Protein AF-0000000065873995 (afdb_homodimer)

Radius of gyration: 21.14 Å; Cα contacts (8 Å, |Δi|>4): 278; chains: 2; bounding box: 27×71×37 Å

Nearest PDB structures (foldseek):
  1pug-assembly2_C  TM=9.282E-01  e=1.608E-06  Escherichia coli
  1j8b-assembly1_A-2  TM=8.247E-01  e=1.098E-06  Haemophilus influenzae Rd KW20
  1pug-assembly1_A  TM=8.170E-01  e=1.015E-05  Escherichia coli
  1ybx-assembly1_A  TM=8.144E-01  e=1.687E-05  Acetivibrio thermocellus
  5yrx-assembly1_A-2  TM=8.989E-01  e=1.440E-03  Mycobacterium tuberculosis H37Rv

Organism: Borrelia duttonii (strain Ly) (NCBI:txid412419)

Foldseek 3Di:
DDCDPVNVVVVVVLVVVLVVVLVVQQQPAWDWFFFDVRQWIWIAGLVLDTPDIDHHPVCVVPDDPVRVVVGNVRRSVRRVVVSVVSSCVVCVVSPPPPD/DDPDPVNVVVVVVLVVVLVVVLVVQQQPAWDWFFFDVRQWIWIAGLVLDTPDIDHHPVCVVPDDPVRVVVGNVRRSVRRVVVSVVSSCVSCVVSPPPPD

InterPro domains:
  IPR004401 Nucleoid-associated protein YbaB/EbfC [MF_00274] (3-93)
  IPR004401 Nucleoid-associated protein YbaB/EbfC [PF02575] (10-91)
  IPR004401 Nucleoid-associated protein YbaB/EbfC [PIRSF004555] (4-91)
  IPR004401 Nucleoid-associated protein YbaB/EbfC [TIGR00103] (4-97)
  IPR036894 Nucleoid-associated protein YbaB-like domain superfamily [G3DSA:3.30.1310.10] (3-96)
  IPR036894 Nucleoid-associated protein YbaB-like domain superfamily [SSF82607] (7-93)

Sequence (198 aa):
MAVNPLDFLKNMSNFKDNIDNIKKEISQIVVCGRAGSDVVVVEMNGEFVVKKILIKEDFFNDLDNEALEHMIKSAFNDAVFKVKEEIKSKTMGSIPFGIMAVNPLDFLKNMSNFKDNIDNIKKEISQIVVCGRAGSDVVVVEMNGEFVVKKILIKEDFFNDLDNEALEHMIKSAFNDAVFKVKEEIKSKTMGSIPFGI

Structure (mmCIF, N/CA/C/O backbone):
data_AF-0000000065873995-model_v1
#
loop_
_entity.id
_entity.type
_entity.pdbx_description
1 polymer 'Nucleoid-associated protein EbfC'
#
loop_
_atom_site.group_PDB
_atom_site.id
_atom_site.type_symbol
_atom_site.label_atom_id
_atom_site.label_alt_id
_atom_site.label_comp_id
_atom_site.label_asym_id
_atom_site.label_entity_id
_atom_site.label_seq_id
_atom_site.pdbx_PDB_ins_code
_atom_site.Cartn_x
_atom_site.Cartn_y
_atom_site.Cartn_z
_atom_site.occupancy
_atom_site.B_iso_or_equiv
_atom_site.auth_seq_id
_atom_site.auth_comp_id
_atom_site.auth_asym_id
_atom_site.auth_atom_id
_atom_site.pdbx_PDB_model_num
ATOM 1 N N . MET A 1 1 ? 0.888 40.719 8.625 1 43 1 MET A N 1
ATOM 2 C CA . MET A 1 1 ? -0.551 40.75 8.375 1 43 1 MET A CA 1
ATOM 3 C C . MET A 1 1 ? -1.288 39.812 9.352 1 43 1 MET A C 1
ATOM 5 O O . MET A 1 1 ? -0.878 38.688 9.57 1 43 1 MET A O 1
ATOM 9 N N . ALA A 1 2 ? -1.948 40.281 10.18 1 55.88 2 ALA A N 1
ATOM 10 C CA . ALA A 1 2 ? -2.572 39.562 11.289 1 55.88 2 ALA A CA 1
ATOM 11 C C . ALA A 1 2 ? -3.594 38.531 10.781 1 55.88 2 ALA A C 1
ATOM 13 O O . ALA A 1 2 ? -4.469 38.875 9.984 1 55.88 2 ALA A O 1
ATOM 14 N N . VAL A 1 3 ? -3.27 37.312 10.641 1 59.34 3 VAL A N 1
ATOM 15 C CA . VAL A 1 3 ? -4.289 36.344 10.234 1 59.34 3 VAL A CA 1
ATOM 16 C C . VAL A 1 3 ? -5.508 36.469 11.148 1 59.34 3 VAL A C 1
ATOM 18 O O . VAL A 1 3 ? -5.379 36.438 12.375 1 59.34 3 VAL A O 1
ATOM 21 N N . ASN A 1 4 ? -6.582 37 10.68 1 69.56 4 ASN A N 1
ATOM 22 C CA . ASN A 1 4 ? -7.891 37.094 11.32 1 69.56 4 ASN A CA 1
ATOM 23 C C . ASN A 1 4 ? -8.352 35.719 11.812 1 69.56 4 ASN A C 1
ATOM 25 O O . ASN A 1 4 ? -8.305 34.719 11.07 1 69.56 4 ASN A O 1
ATOM 29 N N . PRO A 1 5 ? -8.562 35.594 13.086 1 70.5 5 PRO A N 1
ATOM 30 C CA . PRO A 1 5 ? -8.992 34.312 13.656 1 70.5 5 PRO A CA 1
ATOM 31 C C . PRO A 1 5 ? -10.133 33.656 12.875 1 70.5 5 PRO A C 1
ATOM 33 O O . PRO A 1 5 ? -10.18 32.438 12.727 1 70.5 5 PRO A O 1
ATOM 36 N N . LEU A 1 6 ? -11.008 34.5 12.398 1 75.19 6 LEU A N 1
ATOM 37 C CA . LEU A 1 6 ? -12.141 34 11.633 1 75.19 6 LEU A CA 1
ATOM 38 C C . LEU A 1 6 ? -11.672 33.344 10.344 1 75.19 6 LEU A C 1
ATOM 40 O O . LEU A 1 6 ? -12.219 32.312 9.938 1 75.19 6 LEU A O 1
ATOM 44 N N . ASP A 1 7 ? -10.641 33.938 9.68 1 75.25 7 ASP A N 1
ATOM 45 C CA . ASP A 1 7 ? -10.062 33.344 8.461 1 75.25 7 ASP A CA 1
ATOM 46 C C . ASP A 1 7 ? -9.344 32.031 8.758 1 75.25 7 ASP A C 1
ATOM 48 O O . ASP A 1 7 ? -9.422 31.094 7.961 1 75.25 7 ASP A O 1
ATOM 52 N N . PHE A 1 8 ? -8.766 31.953 9.906 1 70.75 8 PHE A N 1
ATOM 53 C CA . PHE A 1 8 ? -8.062 30.75 10.336 1 70.75 8 PHE A CA 1
ATOM 54 C C . PHE A 1 8 ? -9.039 29.594 10.531 1 70.75 8 PHE A C 1
ATOM 56 O O . PHE A 1 8 ? -8.812 28.484 10.031 1 70.75 8 PHE A O 1
ATOM 63 N N . LEU A 1 9 ? -10.133 29.938 11.219 1 79.31 9 LEU A N 1
ATOM 64 C CA . LEU A 1 9 ? -11.148 28.922 11.469 1 79.31 9 LEU A CA 1
ATOM 65 C C . LEU A 1 9 ? -11.727 28.391 10.164 1 79.31 9 LEU A C 1
ATOM 67 O O . LEU A 1 9 ? -11.93 27.188 10.008 1 79.31 9 LEU A O 1
ATOM 71 N N . LYS A 1 10 ? -11.977 29.312 9.266 1 80.62 10 LYS A N 1
ATOM 72 C CA . LYS A 1 10 ? -12.516 28.953 7.957 1 80.62 10 LYS A CA 1
ATOM 73 C C . LYS A 1 10 ? -11.539 28.062 7.191 1 80.62 10 LYS A C 1
ATOM 75 O O . LYS A 1 10 ? -11.953 27.078 6.562 1 80.62 10 LYS A O 1
ATOM 80 N N . ASN A 1 11 ? -10.328 28.359 7.23 1 79.62 11 ASN A N 1
ATOM 81 C CA . ASN A 1 11 ? -9.297 27.562 6.566 1 79.62 11 ASN A CA 1
ATOM 82 C C . ASN A 1 11 ? -9.172 26.188 7.188 1 79.62 11 ASN A C 1
ATOM 84 O O . ASN A 1 11 ? -9.023 25.188 6.473 1 79.62 11 ASN A O 1
ATOM 88 N N . MET A 1 12 ? -9.352 26.125 8.477 1 77.56 12 MET A N 1
ATOM 89 C CA . MET A 1 12 ? -9.266 24.844 9.172 1 77.56 12 MET A CA 1
ATOM 90 C C . MET A 1 12 ? -10.43 23.938 8.781 1 77.56 12 MET A C 1
ATOM 92 O O . MET A 1 12 ? -10.234 22.75 8.555 1 77.56 12 MET A O 1
ATOM 96 N N . SER A 1 13 ? -11.602 24.578 8.719 1 84.5 13 SER A N 1
ATOM 97 C CA . SER A 1 13 ? -12.781 23.844 8.289 1 84.5 13 SER A CA 1
ATOM 98 C C . SER A 1 13 ? -12.609 23.312 6.871 1 84.5 13 SER A C 1
ATOM 100 O O . SER A 1 13 ? -12.922 22.141 6.605 1 84.5 13 SER A O 1
ATOM 102 N N . ASN A 1 14 ? -12.086 24.125 6.016 1 82.25 14 ASN A N 1
ATOM 103 C CA . ASN A 1 14 ? -11.852 23.734 4.629 1 82.25 14 ASN A CA 1
ATOM 104 C C . ASN A 1 14 ? -10.812 22.625 4.531 1 82.25 14 ASN A C 1
ATOM 106 O O . ASN A 1 14 ? -10.945 21.719 3.707 1 82.25 14 ASN A O 1
ATOM 110 N N . PHE A 1 15 ? -9.945 22.734 5.387 1 76.88 15 PHE A N 1
ATOM 111 C CA . PHE A 1 15 ? -8.891 21.734 5.418 1 76.88 15 PHE A CA 1
ATOM 112 C C . PHE A 1 15 ? -9.453 20.375 5.801 1 76.88 15 PHE A C 1
ATOM 114 O O . PHE A 1 15 ? -9.219 19.375 5.109 1 76.88 15 PHE A O 1
ATOM 121 N N . LYS A 1 16 ? -10.203 20.344 6.809 1 87.5 16 LYS A N 1
ATOM 122 C CA . LYS A 1 16 ? -10.82 19.094 7.246 1 87.5 16 LYS A CA 1
ATOM 123 C C . LYS A 1 16 ? -11.727 18.516 6.16 1 87.5 16 LYS A C 1
ATOM 125 O O . LYS A 1 16 ? -11.734 17.312 5.926 1 87.5 16 LYS A O 1
ATOM 130 N N . ASP A 1 17 ? -12.523 19.312 5.562 1 84.62 17 ASP A N 1
ATOM 131 C CA . ASP A 1 17 ? -13.43 18.906 4.496 1 84.62 17 ASP A CA 1
ATOM 132 C C . ASP A 1 17 ? -12.656 18.328 3.311 1 84.62 17 ASP A C 1
ATOM 134 O O . ASP A 1 17 ? -13.078 17.328 2.713 1 84.62 17 ASP A O 1
ATOM 138 N N . ASN A 1 18 ? -11.539 18.922 3.006 1 83.31 18 ASN A N 1
ATOM 139 C CA . ASN A 1 18 ? -10.688 18.453 1.913 1 83.31 18 ASN A CA 1
ATOM 140 C C . ASN A 1 18 ? -10.109 17.078 2.207 1 83.31 18 ASN A C 1
ATOM 142 O O . ASN A 1 18 ? -10.102 16.203 1.337 1 83.31 18 ASN A O 1
ATOM 146 N N . ILE A 1 19 ? -9.758 16.906 3.391 1 81.94 19 ILE A N 1
ATOM 147 C CA . ILE A 1 19 ? -9.195 15.625 3.795 1 81.94 19 ILE A CA 1
ATOM 148 C C . ILE A 1 19 ? -10.266 14.539 3.711 1 81.94 19 ILE A C 1
ATOM 150 O O . ILE A 1 19 ? -10.008 13.445 3.211 1 81.94 19 ILE A O 1
ATOM 154 N N . ASP A 1 20 ? -11.438 14.844 4.215 1 87.25 20 ASP A N 1
ATOM 155 C CA . ASP A 1 20 ? -12.547 13.891 4.168 1 87.25 20 ASP A CA 1
ATOM 156 C C . ASP A 1 20 ? -12.883 13.508 2.73 1 87.25 20 ASP A C 1
ATOM 158 O O . ASP A 1 20 ? -13.156 12.336 2.441 1 87.25 20 ASP A O 1
ATOM 162 N N . ASN A 1 21 ? -12.836 14.477 1.862 1 87.44 21 ASN A N 1
ATOM 163 C CA . ASN A 1 21 ? -13.102 14.227 0.449 1 87.44 21 ASN A CA 1
ATOM 164 C C . ASN A 1 21 ? -12.023 13.336 -0.169 1 87.44 21 ASN A C 1
ATOM 166 O O . ASN A 1 21 ? -12.336 12.438 -0.95 1 87.44 21 ASN A O 1
ATOM 170 N N . ILE A 1 22 ? -10.844 13.57 0.188 1 86.12 22 ILE A N 1
ATOM 171 C CA . ILE A 1 22 ? -9.719 12.766 -0.294 1 86.12 22 ILE A CA 1
ATOM 172 C C . ILE A 1 22 ? -9.898 11.32 0.151 1 86.12 22 ILE A C 1
ATOM 174 O O . ILE A 1 22 ? -9.734 10.391 -0.649 1 86.12 22 ILE A O 1
ATOM 178 N N . LYS A 1 23 ? -10.266 11.164 1.346 1 90.06 23 LYS A N 1
ATOM 179 C CA . LYS A 1 23 ? -10.5 9.828 1.876 1 90.06 23 LYS A CA 1
ATOM 180 C C . LYS A 1 23 ? -11.602 9.109 1.098 1 90.06 23 LYS A C 1
ATOM 182 O O . LYS A 1 23 ? -11.477 7.922 0.788 1 90.06 23 LYS A O 1
ATOM 187 N N . LYS A 1 24 ? -12.641 9.828 0.882 1 89.88 24 LYS A N 1
ATOM 188 C CA . LYS A 1 24 ? -13.758 9.281 0.12 1 89.88 24 LYS A CA 1
ATOM 189 C C . LYS A 1 24 ? -13.32 8.867 -1.281 1 89.88 24 LYS A C 1
ATOM 191 O O . LYS A 1 24 ? -13.68 7.789 -1.757 1 89.88 24 LYS A O 1
ATOM 196 N N . GLU A 1 25 ? -12.5 9.711 -1.913 1 90.69 25 GLU A N 1
ATOM 197 C CA . GLU A 1 25 ? -12.008 9.414 -3.256 1 90.69 25 GLU A CA 1
ATOM 198 C C . GLU A 1 25 ? -11.102 8.188 -3.256 1 90.69 25 GLU A C 1
ATOM 200 O O . GLU A 1 25 ? -11.211 7.328 -4.133 1 90.69 25 GLU A O 1
ATOM 205 N N . ILE A 1 26 ? -10.289 8.125 -2.293 1 92.56 26 ILE A N 1
ATOM 206 C CA . ILE A 1 26 ? -9.352 7.02 -2.17 1 92.56 26 ILE A CA 1
ATOM 207 C C . ILE A 1 26 ? -10.117 5.711 -1.979 1 92.56 26 ILE A C 1
ATOM 209 O O . ILE A 1 26 ? -9.75 4.68 -2.553 1 92.56 26 ILE A O 1
ATOM 213 N N . SER A 1 27 ? -11.18 5.781 -1.182 1 92.06 27 SER A N 1
ATOM 214 C CA . SER A 1 27 ? -11.953 4.582 -0.873 1 92.06 27 SER A CA 1
ATOM 215 C C . SER A 1 27 ? -12.625 4.02 -2.123 1 92.06 27 SER A C 1
ATOM 217 O O . SER A 1 27 ? -13.031 2.857 -2.145 1 92.06 27 SER A O 1
ATOM 219 N N . GLN A 1 28 ? -12.695 4.797 -3.207 1 93.69 28 GLN A N 1
ATOM 220 C CA . GLN A 1 28 ? -13.375 4.387 -4.426 1 93.69 28 GLN A CA 1
ATOM 221 C C . GLN A 1 28 ? -12.406 3.758 -5.418 1 93.69 28 GLN A C 1
ATOM 223 O O . GLN A 1 28 ? -12.82 3.223 -6.449 1 93.69 28 GLN A O 1
ATOM 228 N N . ILE A 1 29 ? -11.211 3.836 -5.121 1 96 29 ILE A N 1
ATOM 229 C CA . ILE A 1 29 ? -10.195 3.346 -6.039 1 96 29 ILE A CA 1
ATOM 230 C C . ILE A 1 29 ? -10.148 1.819 -5.996 1 96 29 ILE A C 1
ATOM 232 O O . ILE A 1 29 ? -10.148 1.225 -4.914 1 96 29 ILE A O 1
ATOM 236 N N . VAL A 1 30 ? -10.242 1.203 -7.121 1 97.88 30 VAL A N 1
ATOM 237 C CA . VAL A 1 30 ? -9.953 -0.211 -7.336 1 97.88 30 VAL A CA 1
ATOM 238 C C . VAL A 1 30 ? -9.117 -0.382 -8.602 1 97.88 30 VAL A C 1
ATOM 240 O O . VAL A 1 30 ? -9.461 0.158 -9.656 1 97.88 30 VAL A O 1
ATOM 243 N N . VAL A 1 31 ? -8.031 -1.064 -8.508 1 98.25 31 VAL A N 1
ATOM 244 C CA . VAL A 1 31 ? -7.164 -1.256 -9.664 1 98.25 31 VAL A CA 1
ATOM 245 C C . VAL A 1 31 ? -6.859 -2.742 -9.844 1 98.25 31 VAL A C 1
ATOM 247 O O . VAL A 1 31 ? -7.133 -3.549 -8.953 1 98.25 31 VAL A O 1
ATOM 250 N N . CYS A 1 32 ? -6.34 -3.027 -11.031 1 98.56 32 CYS A N 1
ATOM 251 C CA . CYS A 1 32 ? -5.898 -4.387 -11.336 1 98.56 32 CYS A CA 1
ATOM 252 C C . CYS A 1 32 ? -4.438 -4.402 -11.758 1 98.56 32 CYS A C 1
ATOM 254 O O . CYS A 1 32 ? -4.059 -3.73 -12.719 1 98.56 32 CYS A O 1
ATOM 256 N N . GLY A 1 33 ? -3.641 -5.059 -10.969 1 98.5 33 GLY A N 1
ATOM 257 C CA . GLY A 1 33 ? -2.27 -5.344 -11.352 1 98.5 33 GLY A CA 1
ATOM 258 C C . GLY A 1 33 ? -2.115 -6.676 -12.07 1 98.5 33 GLY A C 1
ATOM 259 O O . GLY A 1 33 ? -2.873 -7.613 -11.812 1 98.5 33 GLY A O 1
ATOM 260 N N . ARG A 1 34 ? -1.105 -6.684 -12.922 1 97.81 34 ARG A N 1
ATOM 261 C CA . ARG A 1 34 ? -0.972 -7.879 -13.75 1 97.81 34 ARG A CA 1
ATOM 262 C C . ARG A 1 34 ? 0.496 -8.219 -13.984 1 97.81 34 ARG A C 1
ATOM 264 O O . ARG A 1 34 ? 1.356 -7.34 -13.961 1 97.81 34 ARG A O 1
ATOM 271 N N . ALA A 1 35 ? 0.77 -9.508 -14.18 1 95.81 35 ALA A N 1
ATOM 272 C CA . ALA A 1 35 ? 2.088 -9.992 -14.578 1 95.81 35 ALA A CA 1
ATOM 273 C C . ALA A 1 35 ? 1.974 -11.281 -15.391 1 95.81 35 ALA A C 1
ATOM 275 O O . ALA A 1 35 ? 0.954 -11.969 -15.328 1 95.81 35 ALA A O 1
ATOM 276 N N . GLY A 1 36 ? 3.008 -11.57 -16.234 1 92.31 36 GLY A N 1
ATOM 277 C CA . GLY A 1 36 ? 3.055 -12.805 -17 1 92.31 36 GLY A CA 1
ATOM 278 C C . GLY A 1 36 ? 1.969 -12.891 -18.062 1 92.31 36 GLY A C 1
ATOM 279 O O . GLY A 1 36 ? 1.35 -13.945 -18.234 1 92.31 36 GLY A O 1
ATOM 280 N N . SER A 1 37 ? 1.71 -11.883 -18.656 1 90.56 37 SER A N 1
ATOM 281 C CA . SER A 1 37 ? 0.642 -11.859 -19.656 1 90.56 37 SER A CA 1
ATOM 282 C C . SER A 1 37 ? -0.681 -12.328 -19.047 1 90.56 37 SER A C 1
ATOM 284 O O . SER A 1 37 ? -1.338 -13.219 -19.594 1 90.56 37 SER A O 1
ATOM 286 N N . ASP A 1 38 ? -1.04 -11.938 -17.734 1 92.06 38 ASP A N 1
ATOM 287 C CA . ASP A 1 38 ? -2.287 -12.102 -17 1 92.06 38 ASP A CA 1
ATOM 288 C C . ASP A 1 38 ? -2.344 -13.461 -16.312 1 92.06 38 ASP A C 1
ATOM 290 O O . ASP A 1 38 ? -3.424 -13.938 -15.945 1 92.06 38 ASP A O 1
ATOM 294 N N . VAL A 1 39 ? -1.167 -14.016 -16.266 1 91.25 39 VAL A N 1
ATOM 295 C CA . VAL A 1 39 ? -1.086 -15.242 -15.477 1 91.25 39 VAL A CA 1
ATOM 296 C C . VAL A 1 39 ? -1.458 -14.945 -14.031 1 91.25 39 VAL A C 1
ATOM 298 O O . VAL A 1 39 ? -2.197 -15.703 -13.398 1 91.25 39 VAL A O 1
ATOM 301 N N . VAL A 1 40 ? -0.951 -13.859 -13.562 1 95 40 VAL A N 1
ATOM 302 C CA . VAL A 1 40 ? -1.292 -13.391 -12.219 1 95 40 VAL A CA 1
ATOM 303 C C . VAL A 1 40 ? -2.035 -12.062 -12.305 1 95 40 VAL A C 1
ATOM 305 O O . VAL A 1 40 ? -1.57 -11.125 -12.961 1 95 40 VAL A O 1
ATOM 308 N N . VAL A 1 41 ? -3.178 -11.992 -11.68 1 97.31 41 VAL A N 1
ATOM 309 C CA . VAL A 1 41 ? -3.975 -10.773 -11.633 1 97.31 41 VAL A CA 1
ATOM 310 C C . VAL A 1 41 ? -4.34 -10.453 -10.188 1 97.31 41 VAL A C 1
ATOM 312 O O . VAL A 1 41 ? -4.828 -11.312 -9.453 1 97.31 41 VAL A O 1
ATOM 315 N N . VAL A 1 42 ? -4.109 -9.203 -9.812 1 98.31 42 VAL A N 1
ATOM 316 C CA . VAL A 1 42 ? -4.352 -8.758 -8.438 1 98.31 42 VAL A CA 1
ATOM 317 C C . VAL A 1 42 ? -5.324 -7.578 -8.445 1 98.31 42 VAL A C 1
ATOM 319 O O . VAL A 1 42 ? -5.109 -6.59 -9.148 1 98.31 42 VAL A O 1
ATOM 322 N N . GLU A 1 43 ? -6.355 -7.695 -7.707 1 98.62 43 GLU A N 1
ATOM 323 C CA . GLU A 1 43 ? -7.27 -6.582 -7.457 1 98.62 43 GLU A CA 1
ATOM 324 C C . GLU A 1 43 ? -6.973 -5.914 -6.121 1 98.62 43 GLU A C 1
ATOM 326 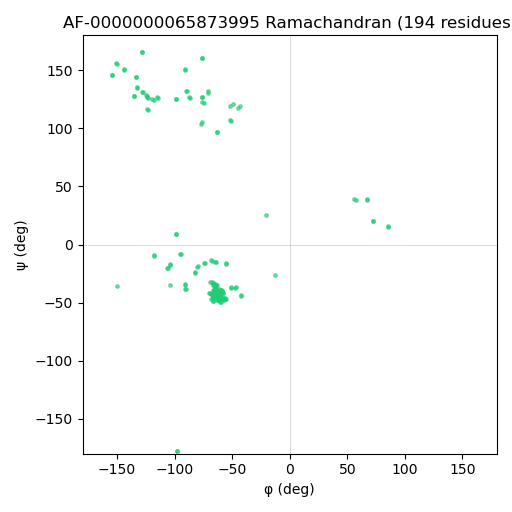O O . GLU A 1 43 ? -6.965 -6.574 -5.078 1 98.62 43 GLU A O 1
ATOM 331 N N . MET A 1 44 ? -6.766 -4.613 -6.18 1 98.38 44 MET A N 1
ATOM 332 C CA . MET A 1 44 ? -6.352 -3.861 -5 1 98.38 44 MET A CA 1
ATOM 333 C C . MET A 1 44 ? -7.168 -2.582 -4.852 1 98.38 44 MET A C 1
ATOM 335 O O . MET A 1 44 ? -7.473 -1.916 -5.844 1 98.38 44 MET A O 1
ATOM 339 N N . ASN A 1 45 ? -7.461 -2.197 -3.629 1 97.88 45 ASN A N 1
ATOM 340 C CA . ASN A 1 45 ? -8.203 -0.956 -3.436 1 97.88 45 ASN A CA 1
ATOM 341 C C . ASN A 1 45 ? -7.27 0.205 -3.098 1 97.88 45 ASN A C 1
ATOM 343 O O . ASN A 1 45 ? -6.051 0.04 -3.07 1 97.88 45 ASN A O 1
ATOM 347 N N . GLY A 1 46 ? -7.875 1.333 -2.869 1 96.56 46 GLY A N 1
ATOM 348 C CA . GLY A 1 46 ? -7.125 2.562 -2.666 1 96.56 46 GLY A CA 1
ATOM 349 C C . GLY A 1 46 ? -6.32 2.562 -1.38 1 96.56 46 GLY A C 1
ATOM 350 O O . GLY A 1 46 ? -5.445 3.41 -1.188 1 96.56 46 GLY A O 1
ATOM 351 N N . GLU A 1 47 ? -6.574 1.658 -0.502 1 95.88 47 GLU A N 1
ATOM 352 C CA . GLU A 1 47 ? -5.855 1.534 0.761 1 95.88 47 GLU A CA 1
ATOM 353 C C . GLU A 1 47 ? -4.773 0.461 0.676 1 95.88 47 GLU A C 1
ATOM 355 O O . GLU A 1 47 ? -4.262 0.007 1.701 1 95.88 47 GLU A O 1
ATOM 360 N N . PHE A 1 48 ? -4.52 -0.029 -0.495 1 97.56 48 PHE A N 1
ATOM 361 C CA . PHE A 1 48 ? -3.482 -1.005 -0.805 1 97.56 48 PHE A CA 1
ATOM 362 C C . PHE A 1 48 ? -3.859 -2.383 -0.273 1 97.56 48 PHE A C 1
ATOM 364 O O . PHE A 1 48 ? -2.994 -3.24 -0.086 1 97.56 48 PHE A O 1
ATOM 371 N N . VAL A 1 49 ? -5.195 -2.562 -0.025 1 97.5 49 VAL A N 1
ATOM 372 C CA . VAL A 1 49 ? -5.699 -3.861 0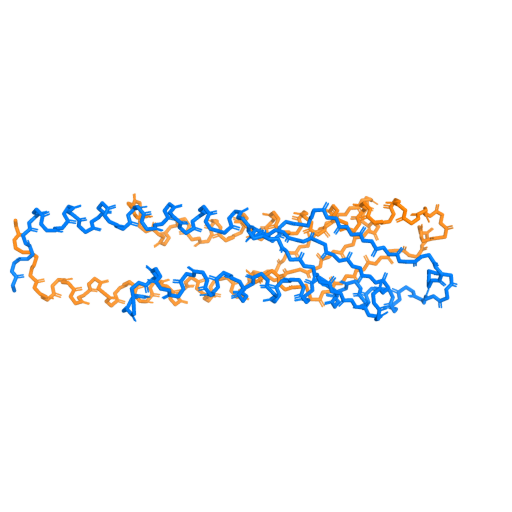.405 1 97.5 49 VAL A CA 1
ATOM 373 C C . VAL A 1 49 ? -6.012 -4.727 -0.815 1 97.5 49 VAL A C 1
ATOM 375 O O . VAL A 1 49 ? -6.719 -4.289 -1.728 1 97.5 49 VAL A O 1
ATOM 378 N N . VAL A 1 50 ? -5.414 -5.898 -0.787 1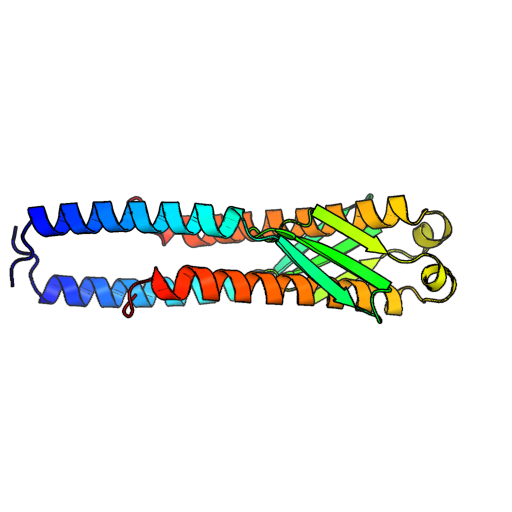 98.44 50 VAL A N 1
ATOM 379 C CA . VAL A 1 50 ? -5.699 -6.844 -1.861 1 98.44 50 VAL A CA 1
ATOM 380 C C . VAL A 1 50 ? -7.086 -7.449 -1.659 1 98.44 50 VAL A C 1
ATOM 382 O O . VAL A 1 50 ? -7.355 -8.07 -0.628 1 98.44 50 VAL A O 1
ATOM 385 N N . LYS A 1 51 ? -7.922 -7.297 -2.59 1 98.06 51 LYS A N 1
ATOM 386 C CA . LYS A 1 51 ? -9.289 -7.812 -2.537 1 98.06 51 LYS A CA 1
ATOM 387 C C . LYS A 1 51 ? -9.367 -9.219 -3.117 1 98.06 51 LYS A C 1
ATOM 389 O O . LYS A 1 51 ? -10.109 -10.062 -2.611 1 98.06 51 LYS A O 1
ATOM 394 N N . LYS A 1 52 ? -8.562 -9.383 -4.207 1 97.62 52 LYS A N 1
ATOM 395 C CA . LYS A 1 52 ? -8.594 -10.648 -4.938 1 97.62 52 LYS A CA 1
ATOM 396 C C . LYS A 1 52 ? -7.273 -10.898 -5.668 1 97.62 52 LYS A C 1
ATOM 398 O O . LYS A 1 52 ? -6.652 -9.953 -6.168 1 97.62 52 LYS A O 1
ATOM 403 N N . ILE A 1 53 ? -6.906 -12.117 -5.738 1 96.75 53 ILE A N 1
ATOM 404 C CA . ILE A 1 53 ? -5.789 -12.539 -6.574 1 96.75 53 ILE A CA 1
ATOM 405 C C . ILE A 1 53 ? -6.184 -13.758 -7.395 1 96.75 53 ILE A C 1
ATOM 407 O O . ILE A 1 53 ? -6.84 -14.672 -6.883 1 96.75 53 ILE A O 1
ATOM 411 N N . LEU A 1 54 ? -5.844 -13.734 -8.633 1 94.38 54 LEU A N 1
ATOM 412 C CA . LEU A 1 54 ? -6.105 -14.844 -9.547 1 94.38 54 LEU A CA 1
ATOM 413 C C . LEU A 1 54 ? -4.82 -15.312 -10.219 1 94.38 54 LEU A C 1
ATOM 415 O O . LEU A 1 54 ? -4.039 -14.492 -10.711 1 94.38 54 LEU A O 1
ATOM 419 N N . ILE A 1 55 ? -4.617 -16.594 -10.133 1 90.56 55 ILE A N 1
ATOM 420 C CA . ILE A 1 55 ? -3.488 -17.203 -10.82 1 90.56 55 ILE A CA 1
ATOM 421 C C . ILE A 1 55 ? -3.994 -18.234 -11.82 1 90.56 55 ILE A C 1
ATOM 423 O O . ILE A 1 55 ? -4.676 -19.203 -11.445 1 90.56 55 ILE A O 1
ATOM 427 N N . LYS A 1 56 ? -3.627 -18.109 -13.023 1 86.62 56 LYS A N 1
ATOM 428 C CA . LYS A 1 56 ? -4.094 -19.031 -14.055 1 86.62 56 LYS A CA 1
ATOM 429 C C . LYS A 1 56 ? -3.453 -20.406 -13.891 1 86.62 56 LYS A C 1
ATOM 431 O O . LYS A 1 56 ? -2.26 -20.516 -13.602 1 86.62 56 LYS A O 1
ATOM 436 N N . GLU A 1 57 ? -4.203 -21.469 -13.922 1 71.56 57 GLU A N 1
ATOM 437 C CA . GLU A 1 57 ? -3.854 -22.859 -13.68 1 71.56 57 GLU A CA 1
ATOM 438 C C . GLU A 1 57 ? -2.811 -23.344 -14.68 1 71.56 57 GLU A C 1
ATOM 440 O O . GLU A 1 57 ? -1.9 -24.094 -14.32 1 71.56 57 GLU A O 1
ATOM 445 N N . ASP A 1 58 ? -3.119 -23.062 -15.906 1 62.62 58 ASP A N 1
ATOM 446 C CA . ASP A 1 58 ? -2.322 -23.656 -16.969 1 62.62 58 ASP A CA 1
ATOM 447 C C . ASP A 1 58 ? -0.839 -23.344 -16.797 1 62.62 58 ASP A C 1
ATOM 449 O O . ASP A 1 58 ? 0.021 -24.078 -17.297 1 62.62 58 ASP A O 1
ATOM 453 N N . PHE A 1 59 ? -0.507 -22.406 -15.992 1 59.38 59 PHE A N 1
ATOM 454 C CA . PHE A 1 59 ? 0.88 -21.969 -15.844 1 59.38 59 PHE A CA 1
ATOM 455 C C . PHE A 1 59 ? 1.472 -22.5 -14.539 1 59.38 59 PHE A C 1
ATOM 457 O O . PHE A 1 59 ? 2.693 -22.531 -14.375 1 59.38 59 PHE A O 1
ATOM 464 N N . PHE A 1 60 ? 0.621 -22.891 -13.711 1 61.66 60 PHE A N 1
ATOM 465 C CA . PHE A 1 60 ? 1.071 -23.406 -12.422 1 61.66 60 PHE A CA 1
ATOM 466 C C . PHE A 1 60 ? 1.896 -24.672 -12.594 1 61.66 60 PHE A C 1
ATOM 468 O O . PHE A 1 60 ? 2.889 -24.875 -11.898 1 61.66 60 PHE A O 1
ATOM 475 N N . ASN A 1 61 ? 1.437 -25.391 -13.609 1 61.94 61 ASN A N 1
ATOM 476 C CA . ASN A 1 61 ? 2.045 -26.719 -13.758 1 61.94 61 ASN A CA 1
ATOM 477 C C . ASN A 1 61 ? 3.461 -26.609 -14.32 1 61.94 61 ASN A C 1
ATOM 479 O O . ASN A 1 61 ? 4.266 -27.531 -14.148 1 61.94 61 ASN A O 1
ATOM 483 N N . ASP A 1 62 ? 3.74 -25.438 -14.867 1 63.19 62 ASP A N 1
ATOM 484 C CA . ASP A 1 62 ? 5.02 -25.375 -15.562 1 63.19 62 ASP A CA 1
ATOM 485 C C . ASP A 1 62 ? 5.945 -24.344 -14.922 1 63.19 62 ASP A C 1
ATOM 487 O O . ASP A 1 62 ? 7.145 -24.312 -15.211 1 63.19 62 ASP A O 1
ATOM 491 N N . LEU A 1 63 ? 5.391 -23.594 -14.023 1 65.56 63 LEU A N 1
ATOM 492 C CA . LEU A 1 63 ? 6.211 -22.531 -13.445 1 65.56 63 LEU A CA 1
ATOM 493 C C . LEU A 1 63 ? 6.953 -23.031 -12.211 1 65.56 63 LEU A C 1
ATOM 495 O O . LEU A 1 63 ? 6.414 -23.812 -11.438 1 65.56 63 LEU A O 1
ATOM 499 N N . ASP A 1 64 ? 8.219 -22.672 -12.297 1 78.38 64 ASP A N 1
ATOM 500 C CA . ASP A 1 64 ? 8.914 -22.953 -11.039 1 78.38 64 ASP A CA 1
ATOM 501 C C . ASP A 1 64 ? 8.57 -21.922 -9.977 1 78.38 64 ASP A C 1
ATOM 503 O O . ASP A 1 64 ? 7.934 -20.906 -10.273 1 78.38 64 ASP A O 1
ATOM 507 N N . ASN A 1 65 ? 8.766 -22.219 -8.789 1 81.25 65 ASN A N 1
ATOM 508 C CA . ASN A 1 65 ? 8.445 -21.406 -7.629 1 81.25 65 ASN A CA 1
ATOM 509 C C . ASN A 1 65 ? 9 -19.984 -7.77 1 81.25 65 ASN A C 1
ATOM 511 O O . ASN A 1 65 ? 8.336 -19.016 -7.418 1 81.25 65 ASN A O 1
ATOM 515 N N . GLU A 1 66 ? 10.172 -19.984 -8.359 1 87.5 66 GLU A N 1
ATOM 516 C CA . GLU A 1 66 ? 10.828 -18.688 -8.508 1 87.5 66 GLU A CA 1
ATOM 517 C C . GLU A 1 66 ? 10.102 -17.812 -9.516 1 87.5 66 GLU A C 1
ATOM 519 O O . GLU A 1 66 ? 9.93 -16.609 -9.297 1 87.5 66 GLU A O 1
ATOM 524 N N . ALA A 1 67 ? 9.672 -18.438 -10.633 1 88.62 67 ALA A N 1
ATOM 525 C CA . ALA A 1 67 ? 8.938 -17.703 -11.664 1 88.62 67 ALA A CA 1
ATOM 526 C C . ALA A 1 67 ? 7.598 -17.203 -11.133 1 88.62 67 ALA A C 1
ATOM 528 O O . ALA A 1 67 ? 7.195 -16.078 -11.406 1 88.62 67 ALA A O 1
ATOM 529 N N . LEU A 1 68 ? 6.969 -17.984 -10.383 1 88.62 68 LEU A N 1
ATOM 530 C CA . LEU A 1 68 ? 5.688 -17.609 -9.789 1 88.62 68 LEU A CA 1
ATOM 531 C C . LEU A 1 68 ? 5.863 -16.469 -8.797 1 88.62 68 LEU A C 1
ATOM 533 O O . LEU A 1 68 ? 5.102 -15.5 -8.82 1 88.62 68 LEU A O 1
ATOM 537 N N . GLU A 1 69 ? 6.863 -16.609 -7.973 1 92.62 69 GLU A N 1
ATOM 538 C CA . GLU A 1 69 ? 7.168 -15.562 -7 1 92.62 69 GLU A CA 1
ATOM 539 C C . GLU A 1 69 ? 7.43 -14.227 -7.688 1 92.62 69 GLU A C 1
ATOM 541 O O . GLU A 1 69 ? 6.918 -13.195 -7.258 1 92.62 69 GLU A O 1
ATOM 546 N N . HIS A 1 70 ? 8.148 -14.273 -8.766 1 94.31 70 HIS A N 1
ATOM 547 C CA . HIS A 1 70 ? 8.469 -13.062 -9.516 1 94.31 70 HIS A CA 1
ATOM 548 C C . HIS A 1 70 ? 7.215 -12.438 -10.117 1 94.31 70 HIS A C 1
ATOM 550 O O . HIS A 1 70 ? 7.031 -11.219 -10.055 1 94.31 70 HIS A O 1
ATOM 556 N N . MET A 1 71 ? 6.395 -13.297 -10.664 1 94.31 71 MET A N 1
ATOM 557 C CA . MET A 1 71 ? 5.18 -12.797 -11.305 1 94.31 71 MET A CA 1
ATOM 558 C C . MET A 1 71 ? 4.234 -12.188 -10.273 1 94.31 71 MET A C 1
ATOM 560 O O . MET A 1 71 ? 3.629 -11.148 -10.523 1 94.31 71 MET A O 1
ATOM 564 N N . ILE A 1 72 ? 4.121 -12.875 -9.156 1 95.19 72 ILE A N 1
ATOM 565 C CA . ILE A 1 72 ? 3.256 -12.375 -8.094 1 95.19 72 ILE A CA 1
ATOM 566 C C . ILE A 1 72 ? 3.771 -11.031 -7.602 1 95.19 72 ILE A C 1
ATOM 568 O O . ILE A 1 72 ? 3.002 -10.07 -7.473 1 95.19 72 ILE A O 1
ATOM 572 N N . LYS A 1 73 ? 5.074 -10.984 -7.34 1 97.75 73 LYS A N 1
ATOM 573 C CA . LYS A 1 73 ? 5.691 -9.734 -6.922 1 97.75 73 LYS A CA 1
ATOM 574 C C . LYS A 1 73 ? 5.43 -8.625 -7.934 1 97.75 73 LYS A C 1
ATOM 576 O O . LYS A 1 73 ? 5.039 -7.516 -7.562 1 97.75 73 LYS A O 1
ATOM 581 N N . SER A 1 74 ? 5.621 -8.898 -9.156 1 97.88 74 SER A N 1
ATOM 582 C CA . SER A 1 74 ? 5.457 -7.934 -10.242 1 97.88 74 SER A CA 1
ATOM 583 C C . SER A 1 74 ? 4.012 -7.457 -10.344 1 97.88 74 SER A C 1
ATOM 585 O O . SER A 1 74 ? 3.756 -6.258 -10.477 1 97.88 74 SER A O 1
ATOM 587 N N . ALA A 1 75 ? 3.068 -8.398 -10.289 1 98 75 ALA A N 1
ATOM 588 C CA . ALA A 1 75 ? 1.649 -8.062 -10.383 1 98 75 ALA A CA 1
ATOM 589 C C . ALA A 1 75 ? 1.225 -7.164 -9.227 1 98 75 ALA A C 1
ATOM 591 O O . ALA A 1 75 ? 0.476 -6.203 -9.422 1 98 75 ALA A O 1
ATOM 592 N N . PHE A 1 76 ? 1.699 -7.504 -8.055 1 98.44 76 PHE A N 1
ATOM 593 C CA . PHE A 1 76 ? 1.381 -6.695 -6.883 1 98.44 76 PHE A CA 1
ATOM 594 C C . PHE A 1 76 ? 1.954 -5.289 -7.023 1 98.44 76 PHE A C 1
ATOM 596 O O . PHE A 1 76 ? 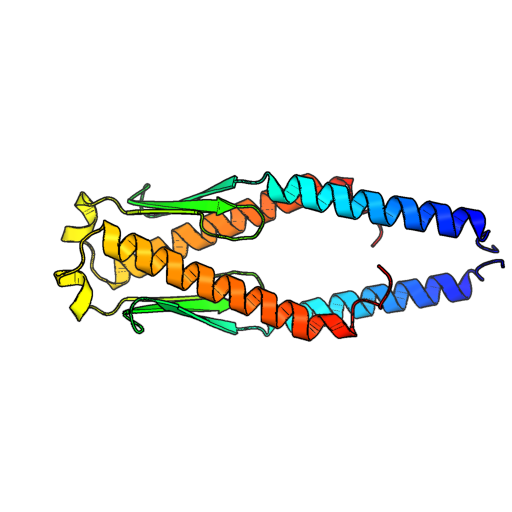1.254 -4.301 -6.793 1 98.44 76 PHE A O 1
ATOM 603 N N . ASN A 1 77 ? 3.217 -5.188 -7.434 1 98.62 77 ASN A N 1
ATOM 604 C CA . ASN A 1 77 ? 3.85 -3.881 -7.57 1 98.62 77 ASN A CA 1
ATOM 605 C C . ASN A 1 77 ? 3.215 -3.062 -8.688 1 98.62 77 ASN A C 1
ATOM 607 O O . ASN A 1 77 ? 3.148 -1.835 -8.609 1 98.62 77 ASN A O 1
ATOM 611 N N . ASP A 1 78 ? 2.791 -3.721 -9.68 1 98.69 78 ASP A N 1
ATOM 612 C CA . ASP A 1 78 ? 2.016 -3.055 -10.719 1 98.69 78 ASP A CA 1
ATOM 613 C C . ASP A 1 78 ? 0.738 -2.443 -10.148 1 98.69 78 ASP A C 1
ATOM 615 O O . ASP A 1 78 ? 0.404 -1.296 -10.453 1 98.69 78 ASP A O 1
ATOM 619 N N . ALA A 1 79 ? -0.01 -3.211 -9.312 1 98.44 79 ALA A N 1
ATOM 620 C CA . ALA A 1 79 ? -1.217 -2.717 -8.656 1 98.44 79 ALA A CA 1
ATOM 621 C C . ALA A 1 79 ? -0.903 -1.521 -7.762 1 98.44 79 ALA A C 1
ATOM 623 O O . ALA A 1 79 ? -1.612 -0.513 -7.793 1 98.44 79 ALA A O 1
ATOM 624 N N . VAL A 1 80 ? 0.15 -1.671 -7.004 1 98.25 80 VAL A N 1
ATOM 625 C CA . VAL A 1 80 ? 0.56 -0.6 -6.102 1 98.25 80 VAL A CA 1
ATOM 626 C C . VAL A 1 80 ? 0.84 0.671 -6.898 1 98.25 80 VAL A C 1
ATOM 628 O O . VAL A 1 80 ? 0.391 1.758 -6.527 1 98.25 80 VAL A O 1
ATOM 631 N N . PHE A 1 81 ? 1.567 0.529 -7.973 1 98.25 81 PHE A N 1
ATOM 632 C CA . PHE A 1 81 ? 1.886 1.66 -8.836 1 98.25 81 PHE A CA 1
ATOM 633 C C . PHE A 1 81 ? 0.614 2.34 -9.328 1 98.25 81 PHE A C 1
ATOM 635 O O . PHE A 1 81 ? 0.499 3.566 -9.273 1 98.25 81 PHE A O 1
ATOM 642 N N . LYS A 1 82 ? -0.288 1.58 -9.766 1 98.06 82 LYS A N 1
ATOM 643 C CA . LYS A 1 82 ? -1.546 2.102 -10.297 1 98.06 82 LYS A CA 1
ATOM 644 C C . LYS A 1 82 ? -2.35 2.807 -9.203 1 98.06 82 LYS A C 1
ATOM 646 O O . LYS A 1 82 ? -2.98 3.834 -9.461 1 98.06 82 LYS A O 1
ATOM 651 N N . VAL A 1 83 ? -2.377 2.234 -7.996 1 97.38 83 VAL A N 1
ATOM 652 C CA . VAL A 1 83 ? -3.064 2.877 -6.883 1 97.38 83 VAL A CA 1
ATOM 653 C C . VAL A 1 83 ? -2.445 4.246 -6.613 1 97.38 83 VAL A C 1
ATOM 655 O O . VAL A 1 83 ? -3.162 5.242 -6.473 1 97.38 83 VAL A O 1
ATOM 658 N N . LYS A 1 84 ? -1.137 4.309 -6.559 1 96.19 84 LYS A N 1
ATOM 659 C CA . LYS A 1 84 ? -0.435 5.562 -6.309 1 96.19 84 LYS A CA 1
ATOM 660 C C . LYS A 1 84 ? -0.755 6.598 -7.383 1 96.19 84 LYS A C 1
ATOM 662 O O . LYS A 1 84 ? -0.957 7.777 -7.078 1 96.19 84 LYS A O 1
ATOM 667 N N . GLU A 1 85 ? -0.85 6.129 -8.617 1 96.38 85 GLU A N 1
ATOM 668 C CA . GLU A 1 85 ? -1.178 7.023 -9.727 1 96.38 85 GLU A CA 1
ATOM 669 C C . GLU A 1 85 ? -2.6 7.566 -9.594 1 96.38 85 GLU A C 1
ATOM 671 O O . GLU A 1 85 ? -2.846 8.75 -9.852 1 96.38 85 GLU A O 1
ATOM 676 N N . GLU A 1 86 ? -3.477 6.641 -9.242 1 95.25 86 GLU A N 1
ATOM 677 C CA . GLU A 1 86 ? -4.867 7.043 -9.062 1 95.25 86 GLU A CA 1
ATOM 678 C C . GLU A 1 86 ? -5.012 8.039 -7.91 1 95.25 86 GLU A C 1
ATOM 680 O O . GLU A 1 86 ?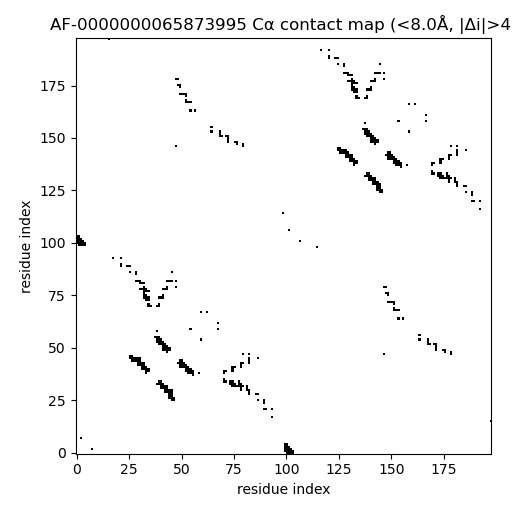 -5.766 9.008 -8.008 1 95.25 86 GLU A O 1
ATOM 685 N N . ILE A 1 87 ? -4.312 7.777 -6.82 1 93.06 87 ILE A N 1
ATOM 686 C CA . ILE A 1 87 ? -4.348 8.68 -5.676 1 93.06 87 ILE A CA 1
ATOM 687 C C . ILE A 1 87 ? -3.814 10.055 -6.086 1 93.06 87 ILE A C 1
ATOM 689 O O . ILE A 1 87 ? -4.438 11.078 -5.797 1 93.06 87 ILE A O 1
ATOM 693 N N . LYS A 1 88 ? -2.701 10.086 -6.754 1 91.94 88 LYS A N 1
ATOM 694 C CA . LYS A 1 88 ? -2.102 11.32 -7.234 1 91.94 88 LYS A CA 1
ATOM 695 C C . LYS A 1 88 ? -3.072 12.102 -8.117 1 91.94 88 LYS A C 1
ATOM 697 O O . LYS A 1 88 ? -3.234 13.312 -7.957 1 91.94 88 LYS A O 1
ATOM 702 N N . SER A 1 89 ? -3.707 11.438 -9.008 1 91.56 89 SER A N 1
ATOM 703 C CA . SER A 1 89 ? -4.629 12.055 -9.953 1 91.56 89 SER A CA 1
ATOM 704 C C . SER A 1 89 ? -5.836 12.656 -9.25 1 91.56 89 SER A C 1
ATOM 706 O O . SER A 1 89 ? -6.297 13.742 -9.609 1 91.56 89 SER A O 1
ATOM 708 N N . LYS A 1 90 ? -6.266 11.953 -8.219 1 87.25 90 LYS A N 1
ATOM 709 C CA . LYS A 1 90 ? -7.488 12.359 -7.527 1 87.25 90 LYS A CA 1
ATOM 710 C C . LYS A 1 90 ? -7.203 13.469 -6.523 1 87.25 90 LYS A C 1
ATOM 712 O O . LYS A 1 90 ? -8.102 14.242 -6.176 1 87.25 90 LYS A O 1
ATOM 717 N N . THR A 1 91 ? -5.918 13.531 -6.059 1 79.88 91 THR A N 1
ATOM 718 C CA . THR A 1 91 ? -5.621 14.469 -4.98 1 79.88 91 THR A CA 1
ATOM 719 C C . THR A 1 91 ? -4.855 15.672 -5.512 1 79.88 91 THR A C 1
ATOM 721 O O . THR A 1 91 ? -4.688 16.672 -4.805 1 79.88 91 THR A O 1
ATOM 724 N N . MET A 1 92 ? -4.242 15.586 -6.621 1 75.25 92 MET A N 1
ATOM 725 C CA . MET A 1 92 ? -3.494 16.688 -7.219 1 75.25 92 MET A CA 1
ATOM 726 C C . MET A 1 92 ? -4.258 18 -7.09 1 75.25 92 MET A C 1
ATOM 728 O O . MET A 1 92 ? -3.668 19.031 -6.801 1 75.25 92 MET A O 1
ATOM 732 N N . GLY A 1 93 ? -5.535 17.969 -7.363 1 64.56 93 GLY A N 1
ATOM 733 C CA . GLY A 1 93 ? -6.289 19.219 -7.289 1 64.56 93 GLY A CA 1
ATOM 734 C C . GLY A 1 93 ? -6.66 19.594 -5.871 1 64.56 93 GLY A C 1
ATOM 735 O O . GLY A 1 93 ? -7.086 20.734 -5.625 1 64.56 93 GLY A O 1
ATOM 736 N N . SER A 1 94 ? -6.609 18.625 -4.953 1 62.03 94 SER A N 1
ATOM 737 C CA . SER A 1 94 ? -7.113 18.906 -3.611 1 62.03 94 SER A CA 1
ATOM 738 C C . SER A 1 94 ? -6.008 19.422 -2.701 1 62.03 94 SER A C 1
ATOM 740 O O . SER A 1 94 ? -6.285 20.016 -1.66 1 62.03 94 SER A O 1
ATOM 742 N N . ILE A 1 95 ? -4.746 18.875 -2.916 1 57.91 95 ILE A N 1
ATOM 743 C CA . ILE A 1 95 ? -3.672 19.406 -2.074 1 57.91 95 ILE A CA 1
ATOM 744 C C . ILE A 1 95 ? -3.242 20.781 -2.576 1 57.91 95 ILE A C 1
ATOM 746 O O . ILE A 1 95 ? -2.848 20.922 -3.734 1 57.91 95 ILE A O 1
ATOM 750 N N . PRO A 1 96 ? -3.586 21.719 -1.946 1 51.69 96 PRO A N 1
ATOM 751 C CA . PRO A 1 96 ? -3.156 23.062 -2.365 1 51.69 96 PRO A CA 1
ATOM 752 C C . PRO A 1 96 ? -1.675 23.109 -2.729 1 51.69 96 PRO A C 1
ATOM 754 O O . PRO A 1 96 ? -0.872 22.344 -2.182 1 51.69 96 PRO A O 1
ATOM 757 N N . PHE A 1 97 ? -1.258 23.453 -4.137 1 44.34 97 PHE A N 1
ATOM 758 C CA . PHE A 1 97 ? 0.016 23.719 -4.797 1 44.34 97 PHE A CA 1
ATOM 759 C C . PHE A 1 97 ? 1.122 23.938 -3.771 1 44.34 97 PHE A C 1
ATOM 761 O O . PHE A 1 97 ? 2.297 23.688 -4.051 1 44.34 97 PHE A O 1
ATOM 768 N N . GLY A 1 98 ? 0.949 24.391 -2.486 1 42.09 98 GLY A N 1
ATOM 769 C CA . GLY A 1 98 ? 1.954 24.922 -1.582 1 42.09 98 GLY A CA 1
ATOM 770 C C . GLY A 1 98 ? 2.365 23.953 -0.499 1 42.09 98 GLY A C 1
ATOM 771 O O . GLY A 1 98 ? 3.307 24.203 0.254 1 42.09 98 GLY A O 1
ATOM 772 N N . ILE A 1 99 ? 1.463 23.062 0.065 1 39.56 99 ILE A N 1
ATOM 773 C CA . ILE A 1 99 ? 2.037 22.234 1.124 1 39.56 99 ILE A CA 1
ATOM 774 C C . ILE A 1 99 ? 2.373 20.844 0.578 1 39.56 99 ILE A C 1
ATOM 776 O O . ILE A 1 99 ? 1.664 20.328 -0.287 1 39.56 99 ILE A O 1
ATOM 780 N N . MET B 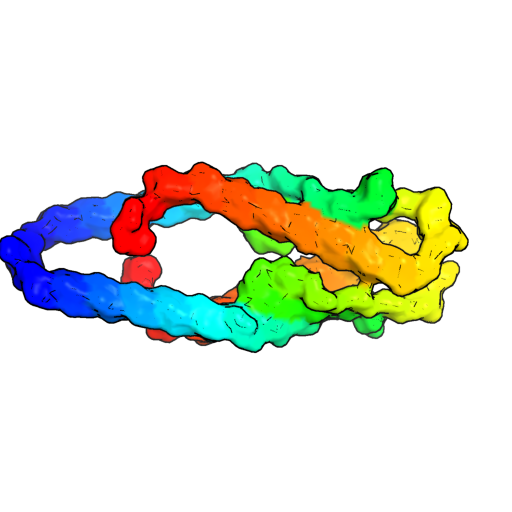1 1 ? -6.703 37.5 16.688 1 43.34 1 MET B N 1
ATOM 781 C CA . MET B 1 1 ? -5.27 37.625 16.953 1 43.34 1 MET B CA 1
ATOM 782 C C . MET B 1 1 ? -4.469 37.562 15.648 1 43.34 1 MET B C 1
ATOM 784 O O . MET B 1 1 ? -4.734 36.719 14.789 1 43.34 1 MET B O 1
ATOM 788 N N . ALA B 1 2 ? -3.918 38.5 15.242 1 56.34 2 ALA B N 1
ATOM 789 C CA . ALA B 1 2 ? -3.271 38.656 13.945 1 56.34 2 ALA B CA 1
ATOM 790 C C . ALA B 1 2 ? -2.09 37.688 13.797 1 56.34 2 ALA B C 1
ATOM 792 O O . ALA B 1 2 ? -1.214 37.656 14.664 1 56.34 2 ALA B O 1
ATOM 793 N N . VAL B 1 3 ? -2.229 36.562 13.188 1 58.94 3 VAL B N 1
ATOM 794 C CA . VAL B 1 3 ? -1.062 35.719 12.992 1 58.94 3 VAL B CA 1
ATOM 795 C C . VAL B 1 3 ? 0.071 36.531 12.359 1 58.94 3 VAL B C 1
ATOM 797 O O . VAL B 1 3 ? -0.127 37.188 11.344 1 58.94 3 VAL B O 1
ATOM 800 N N . ASN B 1 4 ? 1.076 36.875 13.086 1 68.81 4 ASN B N 1
ATOM 801 C CA . ASN B 1 4 ? 2.318 37.5 12.648 1 68.81 4 ASN B CA 1
ATOM 802 C C . ASN B 1 4 ? 2.934 36.75 11.461 1 68.81 4 ASN B C 1
ATOM 804 O O . ASN B 1 4 ? 3.047 35.531 11.484 1 68.81 4 ASN B O 1
ATOM 808 N N . PRO B 1 5 ? 3.105 37.406 10.375 1 70.56 5 PRO B N 1
ATOM 809 C CA . PRO B 1 5 ? 3.668 36.781 9.18 1 70.56 5 PRO B CA 1
ATOM 810 C C . PRO B 1 5 ? 4.934 35.969 9.477 1 70.56 5 PRO B C 1
ATOM 812 O O . PRO B 1 5 ? 5.156 34.906 8.883 1 70.56 5 PRO B O 1
ATOM 815 N N . LEU B 1 6 ? 5.695 36.5 10.375 1 74.62 6 LEU B N 1
ATOM 816 C CA . LEU B 1 6 ? 6.934 35.812 10.742 1 74.62 6 LEU B CA 1
ATOM 817 C C . LEU B 1 6 ? 6.637 34.469 11.391 1 74.62 6 LEU B C 1
ATOM 819 O O . LEU B 1 6 ? 7.34 33.469 11.141 1 74.62 6 LEU B O 1
ATOM 823 N N . ASP B 1 7 ? 5.566 34.375 12.227 1 74.88 7 ASP B N 1
ATOM 824 C CA . ASP B 1 7 ? 5.137 33.125 12.859 1 74.88 7 ASP B CA 1
ATOM 825 C C . ASP B 1 7 ? 4.602 32.156 11.828 1 74.88 7 ASP B C 1
ATOM 827 O O . ASP B 1 7 ? 4.848 30.938 11.922 1 74.88 7 ASP B O 1
ATOM 831 N N . PHE B 1 8 ? 4.004 32.656 10.797 1 71.06 8 PHE B N 1
ATOM 832 C CA . PHE B 1 8 ? 3.463 31.844 9.727 1 71.06 8 PHE B CA 1
ATOM 833 C C . PHE B 1 8 ? 4.582 31.172 8.93 1 71.06 8 PHE B C 1
ATOM 835 O O . PHE B 1 8 ? 4.543 29.969 8.688 1 71.06 8 PHE B O 1
ATOM 842 N N . LEU B 1 9 ? 5.562 32.031 8.609 1 78.5 9 LEU B N 1
ATOM 843 C CA . LEU B 1 9 ? 6.695 31.516 7.848 1 78.5 9 LEU B CA 1
ATOM 844 C C . LEU B 1 9 ? 7.418 30.406 8.617 1 78.5 9 LEU B C 1
ATOM 846 O O . LEU B 1 9 ? 7.781 29.375 8.047 1 78.5 9 LEU B O 1
ATOM 850 N N . LYS B 1 10 ? 7.586 30.672 9.914 1 80.44 10 LYS B N 1
ATOM 851 C CA . LYS B 1 10 ? 8.242 29.703 10.781 1 80.44 10 LYS B CA 1
ATOM 852 C C . LYS B 1 10 ? 7.441 28.391 10.852 1 80.44 10 LYS B C 1
ATOM 854 O O . LYS B 1 10 ? 8.016 27.312 10.805 1 80.44 10 LYS B O 1
ATOM 859 N N . ASN B 1 11 ? 6.188 28.469 10.938 1 79.38 11 ASN B N 1
ATOM 860 C CA . ASN B 1 11 ? 5.316 27.297 10.977 1 79.38 11 ASN B CA 1
ATOM 861 C C . ASN B 1 11 ? 5.352 26.531 9.656 1 79.38 11 ASN B C 1
ATOM 863 O O . ASN B 1 11 ? 5.375 25.297 9.648 1 79.38 11 ASN B O 1
ATOM 867 N N . MET B 1 12 ? 5.48 27.25 8.586 1 77.31 12 MET B N 1
ATOM 868 C CA . MET B 1 12 ? 5.539 26.625 7.27 1 77.31 12 MET B CA 1
ATOM 869 C C . MET B 1 12 ? 6.832 25.828 7.105 1 77.31 12 MET B C 1
ATOM 871 O O . MET B 1 12 ? 6.812 24.719 6.586 1 77.31 12 MET B O 1
ATOM 875 N N . SER B 1 13 ? 7.898 26.469 7.59 1 84.44 13 SER B N 1
ATOM 876 C CA . SER B 1 13 ? 9.188 25.797 7.559 1 84.44 13 SER B CA 1
ATOM 877 C C . SER B 1 13 ? 9.172 24.516 8.383 1 84.44 13 SER B C 1
ATOM 879 O O . SER B 1 13 ? 9.648 23.469 7.934 1 84.44 13 SER B O 1
ATOM 881 N N . ASN B 1 14 ? 8.578 24.609 9.547 1 81.81 14 ASN B N 1
ATOM 882 C CA . ASN B 1 14 ? 8.469 23.453 10.438 1 81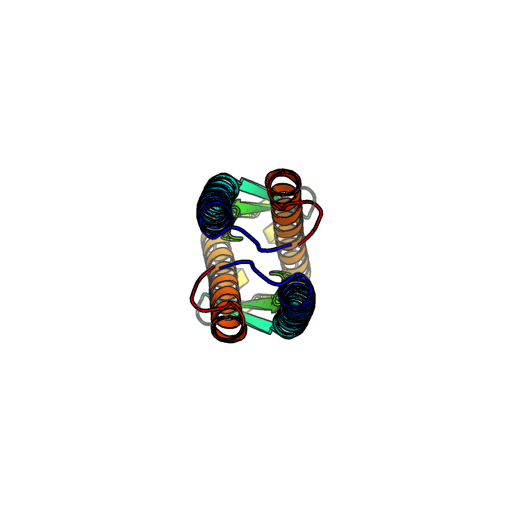.81 14 ASN B CA 1
ATOM 883 C C . ASN B 1 14 ? 7.605 22.359 9.82 1 81.81 14 ASN B C 1
ATOM 885 O O . ASN B 1 14 ? 7.906 21.172 9.969 1 81.81 14 ASN B O 1
ATOM 889 N N . PHE B 1 15 ? 6.703 22.828 9.141 1 76.75 15 PHE B N 1
ATOM 890 C CA . PHE B 1 15 ? 5.801 21.891 8.477 1 76.75 15 PHE B CA 1
ATOM 891 C C . PHE B 1 15 ? 6.531 21.094 7.398 1 76.75 15 PHE B C 1
ATOM 893 O O . PHE B 1 15 ? 6.469 19.859 7.375 1 76.75 15 PHE B O 1
ATOM 900 N N . LYS B 1 16 ? 7.227 21.766 6.613 1 87.06 16 LYS B N 1
ATOM 901 C CA . LYS B 1 16 ? 7.992 21.109 5.559 1 87.06 16 LYS B CA 1
ATOM 902 C C . LYS B 1 16 ? 9.016 20.141 6.145 1 87.06 16 LYS B C 1
ATOM 904 O O . LYS B 1 16 ? 9.203 19.047 5.629 1 87.06 16 LYS B O 1
ATOM 909 N N . ASP B 1 17 ? 9.703 20.547 7.125 1 84.44 17 ASP B N 1
ATOM 910 C CA . ASP B 1 17 ? 10.711 19.719 7.785 1 84.44 17 ASP B CA 1
ATOM 911 C C . ASP B 1 17 ? 10.078 18.469 8.383 1 84.44 17 ASP B C 1
ATOM 913 O O . ASP B 1 17 ? 10.664 17.375 8.312 1 84.44 17 ASP B O 1
ATOM 917 N N . ASN B 1 18 ? 8.898 18.609 8.922 1 83.12 18 ASN B N 1
ATOM 918 C CA . ASN B 1 18 ? 8.18 17.469 9.5 1 83.12 18 ASN B CA 1
ATOM 919 C C . ASN B 1 18 ? 7.785 16.453 8.43 1 83.12 18 ASN B C 1
ATOM 921 O O . ASN B 1 18 ? 7.941 15.25 8.633 1 83.12 18 ASN B O 1
ATOM 925 N N . ILE B 1 19 ? 7.41 16.953 7.355 1 81.94 19 ILE B N 1
ATOM 926 C CA . ILE B 1 19 ? 7.012 16.078 6.254 1 81.94 19 ILE B CA 1
ATOM 927 C C . ILE B 1 19 ? 8.227 15.305 5.742 1 81.94 19 ILE B C 1
ATOM 929 O O . ILE B 1 19 ? 8.148 14.102 5.496 1 81.94 19 ILE B O 1
ATOM 933 N N . ASP B 1 20 ? 9.32 16.016 5.555 1 87.25 20 ASP B N 1
ATOM 934 C CA . ASP B 1 20 ? 10.547 15.383 5.086 1 87.25 20 ASP B CA 1
ATOM 935 C C . ASP B 1 20 ? 10.992 14.281 6.051 1 87.25 20 ASP B C 1
ATOM 937 O O . ASP B 1 20 ? 11.438 13.219 5.621 1 87.25 20 ASP B O 1
ATOM 941 N N . ASN B 1 21 ? 10.852 14.547 7.328 1 87.38 21 ASN B N 1
ATOM 942 C CA . ASN B 1 21 ? 11.211 13.562 8.344 1 87.38 21 ASN B CA 1
ATOM 943 C C . ASN B 1 21 ? 10.305 12.336 8.273 1 87.38 21 ASN B C 1
ATOM 945 O O . ASN B 1 21 ? 10.773 11.203 8.398 1 87.38 21 ASN B O 1
ATOM 949 N N . ILE B 1 22 ? 9.078 12.57 8.062 1 86 22 ILE B N 1
ATOM 950 C CA . ILE B 1 22 ? 8.109 11.492 7.934 1 86 22 ILE B CA 1
ATOM 951 C C . ILE B 1 22 ? 8.469 10.609 6.738 1 86 22 ILE B C 1
ATOM 953 O O . ILE B 1 22 ? 8.477 9.383 6.844 1 86 22 ILE B O 1
ATOM 957 N N . LYS B 1 23 ? 8.812 11.234 5.68 1 89.88 23 LYS B N 1
ATOM 958 C CA . LYS B 1 23 ? 9.211 10.5 4.484 1 89.88 23 LYS B CA 1
ATOM 959 C C . LYS B 1 23 ? 10.438 9.633 4.754 1 89.88 23 LYS B C 1
ATOM 961 O O . LYS B 1 23 ? 10.5 8.484 4.309 1 89.88 23 LYS B O 1
ATOM 966 N N . LYS B 1 24 ? 11.359 10.227 5.406 1 90 24 LYS B N 1
ATOM 967 C CA . LYS B 1 24 ? 12.578 9.5 5.758 1 90 24 LYS B CA 1
ATOM 968 C C . LYS B 1 24 ? 12.266 8.297 6.641 1 90 24 LYS B C 1
ATOM 970 O O . LYS B 1 24 ? 12.789 7.203 6.418 1 90 24 LYS B O 1
ATOM 975 N N . GLU B 1 25 ? 11.352 8.5 7.613 1 90.69 25 GLU B N 1
ATOM 976 C CA . GLU B 1 25 ? 10.969 7.418 8.508 1 90.69 25 GLU B CA 1
ATOM 977 C C . GLU B 1 25 ? 10.25 6.309 7.754 1 90.69 25 GLU B C 1
ATOM 979 O O . GLU B 1 25 ? 10.516 5.125 7.973 1 90.69 25 GLU B O 1
ATOM 984 N N . ILE B 1 26 ? 9.422 6.688 6.883 1 92.5 26 ILE B N 1
ATOM 985 C CA . ILE B 1 26 ? 8.648 5.738 6.094 1 92.5 26 ILE B CA 1
ATOM 986 C C . ILE B 1 26 ? 9.578 4.906 5.219 1 92.5 26 ILE B C 1
ATOM 988 O O . ILE B 1 26 ? 9.391 3.697 5.074 1 92.5 26 ILE B O 1
ATOM 992 N N . SER B 1 27 ? 10.586 5.59 4.664 1 92.12 27 SER B N 1
ATOM 993 C CA . SER B 1 27 ? 11.516 4.918 3.76 1 92.12 27 SER B CA 1
ATOM 994 C C . SER B 1 27 ? 12.305 3.834 4.484 1 92.12 27 SER B C 1
ATOM 996 O O . SER B 1 27 ? 12.867 2.939 3.852 1 92.12 27 SER B O 1
ATOM 998 N N . GLN B 1 28 ? 12.297 3.836 5.824 1 93.69 28 GLN B N 1
ATOM 999 C CA . GLN B 1 28 ? 13.086 2.895 6.617 1 93.69 28 GLN B CA 1
ATOM 1000 C C . GLN B 1 28 ? 12.25 1.679 7.012 1 93.69 28 GLN B C 1
ATOM 1002 O O . GLN B 1 28 ? 12.781 0.708 7.559 1 93.69 28 GLN B O 1
ATOM 1007 N N . ILE B 1 29 ? 11.055 1.741 6.754 1 96.06 29 ILE B N 1
ATOM 1008 C CA . ILE B 1 29 ? 10.156 0.671 7.164 1 96.06 29 ILE B CA 1
ATOM 1009 C C . ILE B 1 29 ? 10.328 -0.534 6.242 1 96.06 29 ILE B C 1
ATOM 1011 O O . ILE B 1 29 ? 10.375 -0.385 5.016 1 96.06 29 ILE B O 1
ATOM 1015 N N . VAL B 1 30 ? 10.555 -1.672 6.801 1 97.88 30 VAL B N 1
ATOM 1016 C CA . VAL B 1 30 ? 10.484 -2.971 6.141 1 97.88 30 VAL B CA 1
ATOM 1017 C C . VAL B 1 30 ? 9.734 -3.963 7.031 1 97.88 30 VAL B C 1
ATOM 1019 O O . VAL B 1 30 ? 10.047 -4.094 8.219 1 97.88 30 VAL B O 1
ATOM 1022 N N . VAL B 1 31 ? 8.758 -4.609 6.504 1 98.25 31 VAL B N 1
ATOM 1023 C CA . VAL B 1 31 ? 7.977 -5.559 7.289 1 98.25 31 VAL B CA 1
ATOM 1024 C C . VAL B 1 31 ? 7.895 -6.895 6.555 1 98.25 31 VAL B C 1
ATOM 1026 O O . VAL B 1 31 ? 8.242 -6.984 5.375 1 98.25 31 VAL B O 1
ATOM 1029 N N . CYS B 1 32 ? 7.469 -7.891 7.328 1 98.56 32 CYS B N 1
ATOM 1030 C CA . CYS B 1 32 ? 7.242 -9.219 6.766 1 98.56 32 CYS B CA 1
ATOM 1031 C C . CYS B 1 32 ? 5.812 -9.68 7.02 1 98.56 32 CYS B C 1
ATOM 1033 O O . CYS B 1 32 ? 5.375 -9.75 8.172 1 98.56 32 CYS B O 1
ATOM 1035 N N . GLY B 1 33 ? 5.09 -9.852 5.957 1 98.5 33 GLY B N 1
ATOM 1036 C CA . GLY B 1 33 ? 3.789 -10.492 6.035 1 98.5 33 GLY B CA 1
ATOM 1037 C C . GLY B 1 33 ? 3.855 -12 5.844 1 98.5 33 GLY B C 1
ATOM 1038 O O . GLY B 1 33 ? 4.73 -12.5 5.133 1 98.5 33 GLY B O 1
ATOM 1039 N N . ARG B 1 34 ? 2.896 -12.672 6.484 1 97.81 34 ARG B N 1
ATOM 1040 C CA . ARG B 1 34 ? 2.969 -14.125 6.465 1 97.81 34 ARG B CA 1
ATOM 1041 C C . ARG B 1 34 ? 1.575 -14.742 6.379 1 97.81 34 ARG B C 1
ATOM 1043 O O . ARG B 1 34 ? 0.599 -14.148 6.84 1 97.81 34 ARG B O 1
ATOM 1050 N N . ALA B 1 35 ? 1.483 -15.898 5.781 1 95.81 35 ALA B N 1
ATOM 1051 C CA . ALA B 1 35 ? 0.268 -16.703 5.762 1 95.81 35 ALA B CA 1
ATOM 1052 C C . ALA B 1 35 ? 0.6 -18.188 5.684 1 95.81 35 ALA B C 1
ATOM 1054 O O . ALA B 1 35 ? 1.703 -18.562 5.277 1 95.81 35 ALA B O 1
ATOM 1055 N N . GLY B 1 36 ? -0.349 -19.062 6.168 1 92.31 36 GLY B N 1
ATOM 1056 C CA . GLY B 1 36 ? -0.187 -20.5 6.066 1 92.31 36 GLY B CA 1
ATOM 1057 C C . GLY B 1 36 ? 0.947 -21.031 6.922 1 92.31 36 GLY B C 1
ATOM 1058 O O . GLY B 1 36 ? 1.715 -21.891 6.477 1 92.31 36 GLY B O 1
ATOM 1059 N N . SER B 1 37 ? 1.093 -20.516 8.023 1 90.5 37 SER B N 1
ATOM 1060 C CA . SER B 1 37 ? 2.191 -20.938 8.883 1 90.5 37 SER B CA 1
ATOM 1061 C C . SER B 1 37 ? 3.537 -20.766 8.188 1 90.5 37 SER B C 1
ATOM 1063 O O . SER B 1 37 ? 4.332 -21.719 8.133 1 90.5 37 SER B O 1
ATOM 1065 N N . ASP B 1 38 ? 3.775 -19.641 7.363 1 92 38 ASP B N 1
ATOM 1066 C CA . ASP B 1 38 ? 4.996 -19.172 6.719 1 92 38 ASP B CA 1
ATOM 1067 C C . ASP B 1 38 ? 5.215 -19.859 5.375 1 92 38 ASP B C 1
ATOM 1069 O O . ASP B 1 38 ? 6.332 -19.891 4.855 1 92 38 ASP B O 1
ATOM 1073 N N . VAL B 1 39 ? 4.109 -20.438 4.977 1 91.12 39 VAL B N 1
ATOM 1074 C CA . VAL B 1 39 ? 4.168 -20.969 3.621 1 91.12 39 VAL B CA 1
ATOM 1075 C C . VAL B 1 39 ? 4.434 -19.844 2.631 1 91.12 39 VAL B C 1
ATOM 1077 O O . VAL B 1 39 ? 5.246 -19.984 1.714 1 91.12 39 VAL B O 1
ATOM 1080 N N . VAL B 1 40 ? 3.75 -18.766 2.836 1 94.94 40 VAL B N 1
ATOM 1081 C CA . VAL B 1 40 ? 3.967 -17.562 2.033 1 94.94 40 VAL B CA 1
ATOM 1082 C C . VAL B 1 40 ? 4.523 -16.453 2.912 1 94.94 40 VAL B C 1
ATOM 1084 O O . VAL B 1 40 ? 3.957 -16.141 3.963 1 94.94 40 VAL B O 1
ATOM 1087 N N . VAL B 1 41 ? 5.625 -15.898 2.521 1 97.25 41 VAL B N 1
ATOM 1088 C CA . VAL B 1 41 ? 6.242 -14.781 3.23 1 97.25 41 VAL B CA 1
ATOM 1089 C C . VAL B 1 41 ? 6.508 -13.633 2.258 1 97.25 41 VAL B C 1
ATOM 1091 O O . VAL B 1 41 ? 7.074 -13.836 1.184 1 97.25 41 VAL B O 1
ATOM 1094 N N . VAL B 1 42 ? 6.098 -12.438 2.662 1 98.25 42 VAL B N 1
ATOM 1095 C CA . VAL B 1 42 ? 6.215 -11.258 1.812 1 98.25 42 VAL B CA 1
ATOM 1096 C C . VAL B 1 42 ? 7.008 -10.172 2.543 1 98.25 42 VAL B C 1
ATOM 1098 O O . VAL B 1 42 ? 6.688 -9.82 3.68 1 98.25 42 VAL B O 1
ATOM 1101 N N . GLU B 1 43 ? 8.008 -9.688 1.931 1 98.62 43 GLU B N 1
ATOM 1102 C CA . GLU B 1 43 ? 8.742 -8.523 2.416 1 98.62 43 GLU B CA 1
ATOM 1103 C C . GLU B 1 43 ? 8.297 -7.25 1.699 1 98.62 43 GLU B C 1
ATOM 1105 O O . GLU B 1 43 ? 8.344 -7.176 0.47 1 98.62 43 GLU B O 1
ATOM 1110 N N . MET B 1 44 ? 7.902 -6.27 2.486 1 98.38 44 MET B N 1
ATOM 1111 C CA . MET B 1 44 ? 7.332 -5.039 1.943 1 98.38 44 MET B CA 1
ATOM 1112 C C . MET B 1 44 ? 7.949 -3.814 2.605 1 98.38 44 MET B C 1
ATOM 1114 O O . MET B 1 44 ? 8.195 -3.812 3.814 1 98.38 44 MET B O 1
ATOM 1118 N N . ASN B 1 45 ? 8.148 -2.744 1.853 1 97.88 45 ASN B N 1
ATOM 1119 C CA . ASN B 1 45 ? 8.695 -1.531 2.449 1 97.88 45 ASN B CA 1
ATOM 1120 C C . ASN B 1 45 ? 7.602 -0.531 2.803 1 97.88 45 ASN B C 1
ATOM 1122 O O . ASN B 1 45 ? 6.414 -0.816 2.625 1 97.88 45 ASN B O 1
ATOM 1126 N N . GLY B 1 46 ? 8.016 0.597 3.295 1 96.5 46 GLY B N 1
ATOM 1127 C CA . GLY B 1 46 ? 7.09 1.599 3.803 1 96.5 46 GLY B CA 1
ATOM 1128 C C . GLY B 1 46 ? 6.246 2.236 2.717 1 96.5 46 GLY B C 1
ATOM 1129 O O . GLY B 1 46 ? 5.258 2.91 3.008 1 96.5 46 GLY B O 1
ATOM 1130 N N . GLU B 1 47 ? 6.598 2.051 1.495 1 95.81 47 GLU B N 1
ATOM 1131 C CA . GLU B 1 47 ? 5.852 2.584 0.359 1 95.81 47 GLU B CA 1
ATOM 1132 C C . GLU B 1 47 ? 4.934 1.522 -0.246 1 95.81 47 GLU B C 1
ATOM 1134 O O . GLU B 1 47 ? 4.449 1.682 -1.367 1 95.81 47 GLU B O 1
ATOM 1139 N N . PHE B 1 48 ? 4.797 0.405 0.412 1 97.56 48 PHE B N 1
ATOM 1140 C CA . PHE B 1 48 ? 3.926 -0.705 0.044 1 97.56 48 PHE B CA 1
ATOM 1141 C C . PHE B 1 48 ? 4.477 -1.445 -1.169 1 97.56 48 PHE B C 1
ATOM 1143 O O . PHE B 1 48 ? 3.734 -2.141 -1.867 1 97.56 48 PHE B O 1
ATOM 1150 N N . VAL B 1 49 ? 5.809 -1.261 -1.406 1 97.44 49 VAL B N 1
ATOM 1151 C CA . VAL B 1 49 ? 6.477 -1.983 -2.484 1 97.44 49 VAL B CA 1
ATOM 1152 C C . VAL B 1 49 ? 6.961 -3.338 -1.975 1 97.44 49 VAL B C 1
ATOM 1154 O O . VAL B 1 49 ? 7.633 -3.416 -0.942 1 97.44 49 VAL B O 1
ATOM 1157 N N . VAL B 1 50 ? 6.559 -4.336 -2.705 1 98.38 50 VAL B N 1
ATOM 1158 C CA . VAL B 1 50 ? 7.02 -5.676 -2.357 1 98.38 50 VAL B CA 1
ATOM 1159 C C . VAL B 1 50 ? 8.461 -5.863 -2.812 1 98.38 50 VAL B C 1
ATOM 1161 O O . VAL B 1 50 ? 8.773 -5.723 -3.998 1 98.38 50 VAL B O 1
ATOM 1164 N N . LYS B 1 51 ? 9.312 -6.184 -1.938 1 98 51 LYS B N 1
ATOM 1165 C CA . LYS B 1 51 ? 10.734 -6.383 -2.217 1 98 51 LYS B CA 1
ATOM 1166 C C . LYS B 1 51 ? 11.023 -7.84 -2.559 1 98 51 LYS B C 1
ATOM 1168 O O . LYS B 1 51 ? 11.852 -8.125 -3.426 1 98 51 LYS B O 1
ATOM 1173 N N . LYS B 1 52 ? 10.289 -8.711 -1.793 1 97.56 52 LYS B N 1
ATOM 1174 C CA . LYS B 1 52 ? 10.523 -10.148 -1.934 1 97.56 52 LYS B CA 1
ATOM 1175 C C . LYS B 1 52 ? 9.289 -10.945 -1.537 1 97.56 52 LYS B C 1
ATOM 1177 O O . LYS B 1 52 ? 8.562 -10.562 -0.618 1 97.56 52 LYS B O 1
ATOM 1182 N N . ILE B 1 53 ? 9.078 -12.016 -2.191 1 96.75 53 ILE B N 1
ATOM 1183 C CA . ILE B 1 53 ? 8.062 -12.984 -1.802 1 96.75 53 ILE B CA 1
ATOM 1184 C C . ILE B 1 53 ? 8.656 -14.391 -1.837 1 96.75 53 ILE B C 1
ATOM 1186 O O . ILE B 1 53 ? 9.406 -14.734 -2.756 1 96.75 53 ILE B O 1
ATOM 1190 N N . LEU B 1 54 ? 8.383 -15.133 -0.839 1 94.31 54 LEU B N 1
ATOM 1191 C CA . LEU B 1 54 ? 8.828 -16.516 -0.736 1 94.31 54 LEU B CA 1
ATOM 1192 C C . LEU B 1 54 ? 7.648 -17.469 -0.523 1 94.31 54 LEU B C 1
ATOM 1194 O O . LEU B 1 54 ? 6.789 -17.203 0.323 1 94.31 54 LEU B O 1
ATOM 1198 N N . ILE B 1 55 ? 7.617 -18.453 -1.371 1 90.56 55 ILE B N 1
ATOM 1199 C CA . ILE B 1 55 ? 6.613 -19.5 -1.221 1 90.56 55 ILE B CA 1
ATOM 1200 C C . ILE B 1 55 ? 7.301 -20.844 -0.984 1 90.56 55 ILE B C 1
ATOM 1202 O O . ILE B 1 55 ? 8.086 -21.297 -1.816 1 90.56 55 ILE B O 1
ATOM 1206 N N . LYS B 1 56 ? 6.98 -21.5 0.066 1 86.38 56 LYS B N 1
ATOM 1207 C CA . LYS B 1 56 ? 7.613 -22.766 0.388 1 86.38 56 LYS B CA 1
ATOM 1208 C C . LYS B 1 56 ? 7.16 -23.859 -0.575 1 86.38 56 LYS B C 1
ATOM 1210 O O . LYS B 1 56 ? 5.984 -23.938 -0.934 1 86.38 56 LYS B O 1
ATOM 1215 N N . GLU B 1 57 ? 8.047 -24.609 -1.146 1 71.44 57 GLU B N 1
ATOM 1216 C CA . GLU B 1 57 ? 7.883 -25.641 -2.178 1 71.44 57 GLU B CA 1
ATOM 1217 C C . GLU B 1 57 ? 6.965 -26.75 -1.703 1 71.44 57 GLU B C 1
ATOM 1219 O O . GLU B 1 57 ? 6.148 -27.266 -2.475 1 71.44 57 GLU B O 1
ATOM 1224 N N . ASP B 1 58 ? 7.281 -27.203 -0.519 1 62.47 58 ASP B N 1
ATOM 1225 C CA . ASP B 1 58 ? 6.629 -28.406 -0.038 1 62.47 58 ASP B CA 1
ATOM 1226 C C . ASP B 1 58 ? 5.109 -28.266 -0.074 1 62.47 58 ASP B C 1
ATOM 1228 O O . ASP B 1 58 ? 4.387 -29.266 -0.131 1 62.47 58 ASP B O 1
ATOM 1232 N N . PHE B 1 59 ? 4.609 -27.094 -0.188 1 59.34 59 PHE B N 1
ATOM 1233 C CA . PHE B 1 59 ? 3.172 -26.859 -0.12 1 59.34 59 PHE B CA 1
ATOM 1234 C C . PHE B 1 59 ? 2.598 -26.609 -1.509 1 59.34 59 PHE B C 1
ATOM 1236 O O . PHE B 1 59 ? 1.384 -26.703 -1.711 1 59.34 59 PHE B O 1
ATOM 1243 N N . PHE B 1 60 ? 3.443 -26.312 -2.367 1 61.53 60 PHE B N 1
ATOM 1244 C CA . PHE B 1 60 ? 3 -26.031 -3.73 1 61.53 60 PHE B CA 1
ATOM 1245 C C . PHE B 1 60 ? 2.365 -27.281 -4.348 1 61.53 60 PHE B C 1
ATOM 1247 O O . PHE B 1 60 ? 1.385 -27.172 -5.086 1 61.53 60 PHE B O 1
ATOM 1254 N N . ASN B 1 61 ? 2.973 -28.359 -3.922 1 61.81 61 ASN B N 1
ATOM 1255 C CA . ASN B 1 61 ? 2.566 -29.609 -4.582 1 61.81 61 ASN B CA 1
ATOM 1256 C C . ASN B 1 61 ? 1.186 -30.062 -4.117 1 61.81 61 ASN B C 1
ATOM 1258 O O . ASN B 1 61 ? 0.511 -30.812 -4.812 1 61.81 61 ASN B O 1
ATOM 1262 N N . ASP B 1 62 ? 0.77 -29.469 -2.996 1 63 62 ASP B N 1
ATOM 1263 C CA . ASP B 1 62 ? -0.467 -30 -2.436 1 63 62 ASP B CA 1
ATOM 1264 C C . ASP B 1 62 ? -1.56 -28.938 -2.396 1 63 62 ASP B C 1
ATOM 1266 O O . ASP B 1 62 ? -2.732 -29.25 -2.182 1 63 62 ASP B O 1
ATOM 1270 N N . LEU B 1 63 ? -1.167 -27.734 -2.658 1 65.44 63 LEU B N 1
ATOM 1271 C CA . LEU B 1 63 ? -2.16 -26.656 -2.547 1 65.44 63 LEU B CA 1
ATOM 1272 C C . LEU B 1 63 ? -2.883 -26.453 -3.873 1 65.44 63 LEU B C 1
ATOM 1274 O O . LEU B 1 63 ? -2.273 -26.547 -4.941 1 65.44 63 LEU B O 1
ATOM 1278 N N . ASP B 1 64 ? -4.168 -26.406 -3.654 1 78.44 64 ASP B N 1
ATOM 1279 C CA . ASP B 1 64 ? -4.875 -26.016 -4.871 1 78.44 64 ASP B CA 1
ATOM 1280 C C . ASP B 1 64 ? -4.727 -24.516 -5.121 1 78.44 64 ASP B C 1
ATOM 1282 O O . ASP B 1 64 ? -4.227 -23.781 -4.266 1 78.44 64 ASP B O 1
ATOM 1286 N N . ASN B 1 65 ? -4.938 -24.109 -6.281 1 81.25 65 ASN B N 1
ATOM 1287 C CA . ASN B 1 65 ? -4.777 -22.734 -6.742 1 81.25 65 ASN B CA 1
ATOM 1288 C C . ASN B 1 65 ? -5.516 -21.75 -5.836 1 81.25 65 ASN B C 1
ATOM 1290 O O . ASN B 1 65 ? -5 -20.672 -5.531 1 81.25 65 ASN B O 1
ATOM 1294 N N . GLU B 1 66 ? -6.641 -22.234 -5.391 1 87.38 66 GLU B N 1
ATOM 1295 C CA . GLU B 1 66 ? -7.461 -21.375 -4.551 1 87.38 66 GLU B CA 1
ATOM 1296 C C . GLU B 1 66 ? -6.812 -21.156 -3.189 1 87.38 66 GLU B C 1
ATOM 1298 O O . GLU B 1 66 ? -6.824 -20.031 -2.664 1 87.38 66 GLU B O 1
ATOM 1303 N N . ALA B 1 67 ? -6.258 -22.25 -2.641 1 88.56 67 ALA B N 1
ATOM 1304 C CA . ALA B 1 67 ? -5.594 -22.156 -1.343 1 88.56 67 ALA B CA 1
ATOM 1305 C C . ALA B 1 67 ? -4.355 -21.266 -1.427 1 88.56 67 ALA B C 1
ATOM 1307 O O . ALA B 1 67 ? -4.102 -20.453 -0.531 1 88.56 67 ALA B O 1
ATOM 1308 N N . LEU B 1 68 ? -3.676 -21.375 -2.471 1 88.75 68 LEU B N 1
ATOM 1309 C CA . LEU B 1 68 ? -2.484 -20.547 -2.676 1 88.75 68 LEU B CA 1
ATOM 1310 C C . LEU B 1 68 ? -2.852 -19.078 -2.832 1 88.75 68 LEU B C 1
ATOM 1312 O O . LEU B 1 68 ? -2.229 -18.219 -2.219 1 88.75 68 LEU B O 1
ATOM 1316 N N . GLU B 1 69 ? -3.855 -18.859 -3.627 1 92.62 69 GLU B N 1
ATOM 1317 C CA . GLU B 1 69 ? -4.34 -17.5 -3.83 1 92.62 69 GLU B CA 1
ATOM 1318 C C . GLU B 1 69 ? -4.754 -16.859 -2.51 1 92.62 69 GLU B C 1
ATOM 1320 O O . GLU B 1 69 ? -4.41 -15.703 -2.238 1 92.62 69 GLU B O 1
ATOM 1325 N N . HIS B 1 70 ? -5.402 -17.609 -1.695 1 94.19 70 HIS B N 1
ATOM 1326 C CA . HIS B 1 70 ? -5.859 -17.109 -0.4 1 94.19 70 HIS B CA 1
ATOM 1327 C C . HIS B 1 70 ? -4.676 -16.797 0.513 1 94.19 70 HIS B C 1
ATOM 1329 O O . HIS B 1 70 ? -4.66 -15.758 1.176 1 94.19 70 HIS B O 1
ATOM 1335 N N . MET B 1 71 ? -3.723 -17.688 0.515 1 94.12 71 MET B N 1
ATOM 1336 C CA . MET B 1 71 ? -2.561 -17.5 1.376 1 94.12 71 MET B CA 1
ATOM 1337 C C . MET B 1 71 ? -1.758 -16.281 0.935 1 94.12 71 MET B C 1
ATOM 1339 O O . MET B 1 71 ? -1.293 -15.5 1.77 1 94.12 71 MET B O 1
ATOM 1343 N N . ILE B 1 72 ? -1.617 -16.156 -0.388 1 95.12 72 ILE B N 1
ATOM 1344 C CA . ILE B 1 72 ? -0.879 -15.023 -0.927 1 95.12 72 ILE B CA 1
ATOM 1345 C C . ILE B 1 72 ? -1.598 -13.719 -0.568 1 95.12 72 ILE B C 1
ATOM 1347 O O . ILE B 1 72 ? -0.978 -12.781 -0.074 1 95.12 72 ILE B O 1
ATOM 1351 N N . LYS B 1 73 ? -2.904 -13.727 -0.8 1 97.69 73 LYS B N 1
ATOM 1352 C CA . LYS B 1 73 ? -3.707 -12.562 -0.443 1 97.69 73 LYS B CA 1
ATOM 1353 C C . LYS B 1 73 ? -3.551 -12.219 1.036 1 97.69 73 LYS B C 1
ATOM 1355 O O . LYS B 1 73 ? -3.336 -11.055 1.39 1 97.69 73 LYS B O 1
ATOM 1360 N N . SER B 1 74 ? -3.643 -13.18 1.864 1 97.88 74 SER B N 1
ATOM 1361 C CA . SER B 1 74 ? -3.562 -13 3.311 1 97.88 74 SER B CA 1
ATOM 1362 C C . SER B 1 74 ? -2.193 -12.477 3.727 1 97.88 74 SER B C 1
ATOM 1364 O O . SER B 1 74 ? -2.098 -11.555 4.543 1 97.88 74 SER B O 1
ATOM 1366 N N . ALA B 1 75 ? -1.145 -13.062 3.18 1 98 75 ALA B N 1
ATOM 1367 C CA . ALA B 1 75 ? 0.217 -12.641 3.506 1 98 75 ALA B CA 1
ATOM 1368 C C . ALA B 1 75 ? 0.457 -11.195 3.098 1 98 75 ALA B C 1
ATOM 1370 O O . ALA B 1 75 ? 1.084 -10.43 3.836 1 98 75 ALA B O 1
ATOM 1371 N N . PHE B 1 76 ? -0.048 -10.828 1.926 1 98.38 76 PHE B N 1
ATOM 1372 C CA . PHE B 1 76 ? 0.102 -9.461 1.447 1 98.38 76 PHE B CA 1
ATOM 1373 C C . PHE B 1 76 ? -0.659 -8.484 2.34 1 98.38 76 PHE B C 1
ATOM 1375 O O . PHE B 1 76 ? -0.126 -7.449 2.732 1 98.38 76 PHE B O 1
ATOM 1382 N N . ASN B 1 77 ? -1.857 -8.867 2.701 1 98.62 77 ASN B N 1
ATOM 1383 C CA . ASN B 1 77 ? -2.66 -7.988 3.545 1 98.62 77 ASN B CA 1
ATOM 1384 C C . ASN B 1 77 ? -2.094 -7.895 4.957 1 98.62 77 ASN B C 1
ATOM 1386 O O . ASN B 1 77 ? -2.195 -6.852 5.605 1 98.62 77 ASN B O 1
ATOM 1390 N N . ASP B 1 78 ? -1.527 -8.914 5.391 1 98.69 78 ASP B N 1
ATOM 1391 C CA . ASP B 1 78 ? -0.805 -8.883 6.66 1 98.69 78 ASP B CA 1
ATOM 1392 C C . ASP B 1 78 ? 0.349 -7.883 6.605 1 98.69 78 ASP B C 1
ATOM 1394 O O . ASP B 1 78 ? 0.533 -7.09 7.531 1 98.69 78 ASP B O 1
ATOM 1398 N N . ALA B 1 79 ? 1.151 -7.91 5.523 1 98.44 79 ALA B N 1
ATOM 1399 C CA . ALA B 1 79 ? 2.248 -6.969 5.328 1 98.44 79 ALA B CA 1
ATOM 1400 C C . ALA B 1 79 ? 1.732 -5.531 5.277 1 98.44 79 ALA B C 1
ATOM 1402 O O . ALA B 1 79 ? 2.295 -4.641 5.922 1 98.44 79 ALA B O 1
ATOM 1403 N N . VAL B 1 80 ? 0.674 -5.355 4.523 1 98.25 80 VAL B N 1
ATOM 1404 C CA . VAL B 1 80 ? 0.079 -4.027 4.387 1 98.25 80 VAL B CA 1
ATOM 1405 C C . VAL B 1 80 ? -0.343 -3.51 5.762 1 98.25 80 VAL B C 1
ATOM 1407 O O . VAL B 1 80 ? -0.07 -2.357 6.105 1 98.25 80 VAL B O 1
ATOM 1410 N N . PHE B 1 81 ? -0.988 -4.34 6.512 1 98.25 81 PHE B N 1
ATOM 1411 C CA . PHE B 1 81 ? -1.428 -3.975 7.855 1 98.25 81 PHE B CA 1
ATOM 1412 C C . PHE B 1 81 ? -0.245 -3.541 8.711 1 98.25 81 PHE B C 1
ATOM 1414 O O . PHE B 1 81 ? -0.304 -2.51 9.383 1 98.25 81 PHE B O 1
ATOM 1421 N N . LYS B 1 82 ? 0.768 -4.289 8.688 1 98.06 82 LYS B N 1
ATOM 1422 C CA . LYS B 1 82 ? 1.961 -4.004 9.477 1 98.06 82 LYS B CA 1
ATOM 1423 C C . LYS B 1 82 ? 2.613 -2.695 9.031 1 98.06 82 LYS B C 1
ATOM 1425 O O . LYS B 1 82 ? 3.104 -1.929 9.867 1 98.06 82 LYS B O 1
ATOM 1430 N N . VAL B 1 83 ? 2.674 -2.445 7.719 1 97.44 83 VAL B N 1
ATOM 1431 C CA . VAL B 1 83 ? 3.217 -1.189 7.215 1 97.44 83 VAL B CA 1
ATOM 1432 C C . VAL B 1 83 ? 2.402 -0.018 7.758 1 97.44 83 VAL B C 1
ATOM 1434 O O . VAL B 1 83 ? 2.965 0.961 8.25 1 97.44 83 VAL B O 1
ATOM 1437 N N . LYS B 1 84 ? 1.096 -0.116 7.688 1 96.19 84 LYS B N 1
ATOM 1438 C CA . LYS B 1 84 ? 0.215 0.941 8.172 1 96.19 84 LYS B CA 1
ATOM 1439 C C . LYS B 1 84 ? 0.431 1.194 9.664 1 96.19 84 LYS B C 1
ATOM 1441 O O . LYS B 1 84 ? 0.45 2.344 10.109 1 96.19 84 LYS B O 1
ATOM 1446 N N . GLU B 1 85 ? 0.642 0.119 10.406 1 96.38 85 GLU B N 1
ATOM 1447 C CA . GLU B 1 85 ? 0.885 0.241 11.844 1 96.38 85 GLU B CA 1
ATOM 1448 C C . GLU B 1 85 ? 2.209 0.946 12.117 1 96.38 85 GLU B C 1
ATOM 1450 O O . GLU B 1 85 ? 2.297 1.783 13.023 1 96.38 85 GLU B O 1
ATOM 1455 N N . GLU B 1 86 ? 3.199 0.534 11.344 1 95.25 86 GLU B N 1
ATOM 1456 C CA . GLU B 1 86 ? 4.512 1.156 11.5 1 95.25 86 GLU B CA 1
ATOM 1457 C C . GLU B 1 86 ? 4.461 2.639 11.141 1 95.25 86 GLU B C 1
ATOM 1459 O O . GLU B 1 86 ? 5.074 3.467 11.82 1 95.25 86 GLU B O 1
ATOM 1464 N N . ILE B 1 87 ? 3.76 2.957 10.07 1 93.12 87 ILE B N 1
ATOM 1465 C CA . ILE B 1 87 ? 3.619 4.352 9.664 1 93.12 87 ILE B CA 1
ATOM 1466 C C . ILE B 1 87 ? 2.914 5.141 10.766 1 93.12 87 ILE B C 1
ATOM 1468 O O . ILE B 1 87 ? 3.375 6.215 11.156 1 93.12 87 ILE B O 1
ATOM 1472 N N . LYS B 1 88 ? 1.838 4.621 11.281 1 91.94 88 LYS B N 1
ATOM 1473 C CA . LYS B 1 88 ? 1.089 5.254 12.359 1 91.94 88 LYS B CA 1
ATOM 1474 C C . LYS B 1 88 ? 1.979 5.5 13.57 1 91.94 88 LYS B C 1
ATOM 1476 O O . LYS B 1 88 ? 1.959 6.59 14.156 1 91.94 88 LYS B O 1
ATOM 1481 N N . SER B 1 89 ? 2.734 4.539 13.945 1 91.5 89 SER B N 1
ATOM 1482 C CA . SER B 1 89 ? 3.6 4.605 15.117 1 91.5 89 SER B CA 1
ATOM 1483 C C . SER B 1 89 ? 4.676 5.672 14.945 1 91.5 89 SER B C 1
ATOM 1485 O O . SER B 1 89 ? 4.996 6.395 15.891 1 91.5 89 SER B O 1
ATOM 1487 N N . LYS B 1 90 ? 5.16 5.773 13.719 1 87.31 90 LYS B N 1
ATOM 1488 C CA . LYS B 1 90 ? 6.281 6.668 13.453 1 87.31 90 LYS B CA 1
ATOM 1489 C C . LYS B 1 90 ? 5.805 8.109 13.266 1 87.31 90 LYS B C 1
ATOM 1491 O O . LYS B 1 90 ? 6.566 9.055 13.469 1 87.31 90 LYS B O 1
ATOM 1496 N N . THR B 1 91 ? 4.504 8.242 12.883 1 79.94 91 THR B N 1
ATOM 1497 C CA . THR B 1 91 ? 4.031 9.578 12.539 1 79.94 91 THR B CA 1
ATOM 1498 C C . THR B 1 91 ? 3.127 10.133 13.633 1 79.94 91 THR B C 1
ATOM 1500 O O . THR B 1 91 ? 2.795 11.32 13.633 1 79.94 91 THR B O 1
ATOM 1503 N N . MET B 1 92 ? 2.592 9.32 14.445 1 75.19 92 MET B N 1
ATOM 1504 C CA . MET B 1 92 ? 1.724 9.75 15.539 1 75.19 92 MET B CA 1
ATOM 1505 C C . MET B 1 92 ? 2.291 10.984 16.234 1 75.19 92 MET B C 1
ATOM 1507 O O . MET B 1 92 ? 1.545 11.898 16.578 1 75.19 92 MET B O 1
ATOM 1511 N N . GLY B 1 93 ? 3.582 10.984 16.484 1 64.31 93 GLY B N 1
ATOM 1512 C CA . GLY B 1 93 ? 4.152 12.133 17.188 1 64.31 93 GLY B CA 1
ATOM 1513 C C . GLY B 1 93 ? 4.402 13.32 16.281 1 64.31 93 GLY B C 1
ATOM 1514 O O . GLY B 1 93 ? 4.645 14.43 16.75 1 64.31 93 GLY B O 1
ATOM 1515 N N . SER B 1 94 ? 4.461 13.055 14.961 1 62.09 94 SER B N 1
ATOM 1516 C CA . SER B 1 94 ? 4.863 14.133 14.062 1 62.09 94 SER B CA 1
ATOM 1517 C C . SER B 1 94 ? 3.654 14.922 13.562 1 62.09 94 SER B C 1
ATOM 1519 O O . SER B 1 94 ? 3.795 16.047 13.102 1 62.09 94 SER B O 1
ATOM 1521 N N . ILE B 1 95 ? 2.492 14.188 13.375 1 58.16 95 ILE B N 1
ATOM 1522 C CA . ILE B 1 95 ? 1.323 14.938 12.93 1 58.16 95 ILE B CA 1
ATOM 1523 C C . ILE B 1 95 ? 0.719 15.703 14.109 1 58.16 95 ILE B C 1
ATOM 1525 O O . ILE B 1 95 ? 0.348 15.102 15.117 1 58.16 95 ILE B O 1
ATOM 1529 N N . PRO B 1 96 ? 0.931 16.891 14.156 1 51.28 96 PRO B N 1
ATOM 1530 C CA . PRO B 1 96 ? 0.355 17.688 15.25 1 51.28 96 PRO B CA 1
ATOM 1531 C C . PRO B 1 96 ? -1.097 17.312 15.539 1 51.28 96 PRO B C 1
ATOM 1533 O O . PRO B 1 96 ? -1.825 16.891 14.641 1 51.28 96 PRO B O 1
ATOM 1536 N N . PHE B 1 97 ? -1.41 16.828 16.812 1 43.09 97 PHE B N 1
ATOM 1537 C CA . PHE B 1 97 ? -2.623 16.625 17.594 1 43.09 97 PHE B CA 1
ATOM 1538 C C . PHE B 1 97 ? -3.762 17.5 17.062 1 43.09 97 PHE B C 1
ATOM 1540 O O . PHE B 1 97 ? -4.918 17.312 17.453 1 43.09 97 PHE B O 1
ATOM 1547 N N . GLY B 1 98 ? -3.969 18 15.859 1 42.91 98 GLY B N 1
ATOM 1548 C CA . GLY B 1 98 ? -5.082 18.828 15.406 1 42.91 98 GLY B CA 1
ATOM 1549 C C . GLY B 1 98 ? -5.402 18.641 13.93 1 42.91 98 GLY B C 1
ATOM 1550 O O . GLY B 1 98 ? -6.398 19.156 13.438 1 42.91 98 GLY B O 1
ATOM 1551 N N . ILE B 1 99 ? -4.383 18.406 12.977 1 39.47 99 ILE B N 1
ATOM 1552 C CA . ILE B 1 99 ? -4.871 18.266 11.609 1 39.47 99 ILE B CA 1
ATOM 1553 C C . ILE B 1 99 ? -4.965 16.781 11.25 1 39.47 99 ILE B C 1
ATOM 1555 O O . ILE B 1 99 ? -4.18 15.961 11.734 1 39.47 99 ILE B O 1
#

Secondary structure (DSSP, 8-state):
----HHHHHHHHHHHHHHHHHHHHHHHT-EEEEEETTTTEEEEEETTS-EEEEEE-HHHHTT--HHHHHHHHHHHHHHHHHHHHHHHHHHHTTTS-TT-/----HHHHHHHHHHHHHHHHHHHHHHHT-EEEEEETTTTEEEEEETTS-EEEEEE-HHHHTT--HHHHHHHHHHHHHHHHHHHHHHHHHHHTTTS-TT-

pLDDT: mean 84.88, std 15.19, range [39.47, 98.69]

Solvent-accessible surface area (backbone atoms only — not comparable to full-atom values): 10529 Å² total; per-residue (Å²): 100,51,43,47,52,70,59,50,52,52,51,50,53,51,47,52,52,48,50,53,50,49,52,54,55,34,69,66,36,70,40,74,6,50,19,74,94,61,35,28,35,29,32,29,32,49,83,66,42,59,79,45,55,45,66,49,64,88,49,57,82,72,46,50,68,66,58,48,34,49,30,48,44,44,6,49,39,43,23,46,52,51,38,54,52,50,47,47,67,70,35,58,82,67,50,59,97,82,115,101,51,4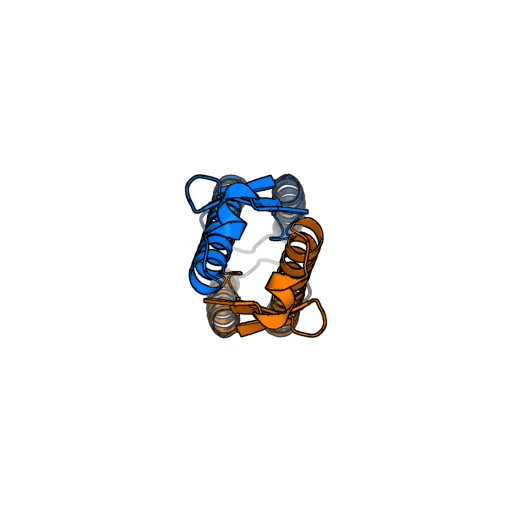3,47,51,69,59,51,51,51,49,50,52,52,46,53,53,47,51,54,49,48,51,55,55,33,69,67,38,70,42,75,7,50,18,75,92,61,34,26,35,29,32,29,32,48,83,68,42,59,78,47,57,46,67,49,63,87,48,57,81,70,46,50,70,67,57,48,34,48,29,47,42,45,7,50,40,43,23,45,51,50,38,53,50,51,48,47,67,69,34,59,83,66,50,58,98,80,117